Protein AF-A0A7Y2FR36-F1 (afdb_monomer_lite)

Secondary structure (DSSP, 8-state):
-HHHHHHHHHHHHHHHHHHHHH--HHHHHHHHTTS-HHHHHHHHHHHHHHHHHHHHHHHHHHHHHTT-HHHHIIIIIHHHHHHHHHHHHHHHTHHHHHHHHHHHHHHHSS-GGGGTTHHHHHHHHHHHHHHHHT--SHHHHHHHHTSHHHHHHHHHHHHHHHHTTTHHHHHHHHHHHTTS----HHHHHHHHHHHHHHHHHHHH-TT-S--GGGS-PPPP-HHHHHTTSTTT-HHHHT-----EEEEEEEEEEEE-TTSSEEEEEEPPEEEEEEEEEEEEEEEEEEE-TTS-EEEEEEEEEEEEEEEEE-PPPEEEETTT-TT--TT-EEEEEE-S-PPTTSPEEEEEEEEESSTT--SEEEETTB--

Structure (mmCIF, N/CA/C/O backbone):
data_AF-A0A7Y2FR36-F1
#
_entry.id   AF-A0A7Y2FR36-F1
#
loop_
_atom_site.group_PDB
_atom_site.id
_atom_site.type_symbol
_atom_site.label_atom_id
_atom_site.label_alt_id
_atom_site.label_comp_id
_atom_site.label_asym_id
_atom_site.label_entity_id
_atom_site.label_seq_id
_atom_site.pdbx_PDB_ins_code
_atom_site.Cartn_x
_atom_site.Cartn_y
_atom_site.Cartn_z
_atom_site.occupancy
_atom_site.B_iso_or_equiv
_atom_site.auth_seq_id
_atom_site.auth_comp_id
_atom_site.auth_asym_id
_atom_site.auth_atom_id
_atom_site.pdbx_PDB_model_num
ATOM 1 N N . PRO A 1 1 ? -5.690 24.709 29.610 1.00 52.50 1 PRO A N 1
ATOM 2 C CA . PRO A 1 1 ? -5.008 23.409 29.832 1.00 52.50 1 PRO A CA 1
ATOM 3 C C . PRO A 1 1 ? -5.973 22.237 30.066 1.00 52.50 1 PRO A C 1
ATOM 5 O O . PRO A 1 1 ? -5.944 21.318 29.265 1.00 52.50 1 PRO A O 1
ATOM 8 N N . LYS A 1 2 ? -6.851 22.261 31.090 1.00 57.44 2 LYS A N 1
ATOM 9 C CA . LYS A 1 2 ? -7.788 21.144 31.367 1.00 57.44 2 LYS A CA 1
ATOM 10 C C . LYS A 1 2 ? -8.705 20.811 30.177 1.00 57.44 2 LYS A C 1
ATOM 12 O O . LYS A 1 2 ? -8.753 19.658 29.774 1.00 57.44 2 LYS A O 1
ATOM 17 N N . ASP A 1 3 ? -9.290 21.824 29.537 1.00 62.84 3 ASP A N 1
ATOM 18 C CA . ASP A 1 3 ? -10.167 21.640 28.366 1.00 62.84 3 ASP A CA 1
ATOM 19 C C . ASP A 1 3 ? -9.468 21.032 27.140 1.00 62.84 3 ASP A C 1
ATOM 21 O O . ASP A 1 3 ? -10.112 20.427 26.287 1.00 62.84 3 ASP A O 1
ATOM 25 N N . GLU A 1 4 ? -8.152 21.208 27.020 1.00 61.22 4 GLU A N 1
ATOM 26 C CA . GLU A 1 4 ? -7.371 20.691 25.893 1.00 61.22 4 GLU A CA 1
ATOM 27 C C . GLU A 1 4 ? -7.083 19.192 26.057 1.00 61.22 4 GLU A C 1
ATOM 29 O O . GLU A 1 4 ? -7.202 18.429 25.099 1.00 61.22 4 GLU A O 1
ATOM 34 N N . TYR A 1 5 ? -6.814 18.750 27.292 1.00 63.53 5 TYR A N 1
ATOM 35 C CA . TYR A 1 5 ? -6.687 17.328 27.622 1.00 63.53 5 TYR A CA 1
ATOM 36 C C . TYR A 1 5 ? -8.002 16.581 27.382 1.00 63.53 5 TYR A C 1
ATOM 38 O O . TYR A 1 5 ? -7.997 15.553 26.709 1.00 63.53 5 TYR A O 1
ATOM 46 N N . THR A 1 6 ? -9.132 17.150 27.812 1.00 78.88 6 THR A N 1
ATOM 47 C CA . THR A 1 6 ? -10.459 16.549 27.609 1.00 78.88 6 THR A CA 1
ATOM 48 C C . THR A 1 6 ? -10.806 16.390 26.121 1.00 78.88 6 THR A C 1
ATOM 50 O O . THR A 1 6 ? -11.341 15.364 25.710 1.00 78.88 6 THR A O 1
ATOM 53 N N . LYS A 1 7 ? -10.444 17.358 25.266 1.00 79.00 7 LYS A N 1
ATOM 54 C CA . LYS A 1 7 ? -10.703 17.266 23.815 1.00 79.00 7 LYS A CA 1
ATOM 55 C C . LYS A 1 7 ? -9.801 16.262 23.098 1.00 79.00 7 LYS A C 1
ATOM 57 O O . LYS A 1 7 ? -10.257 15.600 22.166 1.00 79.00 7 LYS A O 1
ATOM 62 N N . ASN A 1 8 ? -8.548 16.108 23.528 1.00 86.50 8 ASN A N 1
ATOM 63 C CA . ASN A 1 8 ? -7.697 15.026 23.033 1.00 86.50 8 ASN A CA 1
ATOM 64 C C . ASN A 1 8 ? -8.322 13.658 23.360 1.00 86.50 8 ASN A C 1
ATOM 66 O O . ASN A 1 8 ? -8.420 12.796 22.486 1.00 86.50 8 ASN A O 1
ATOM 70 N N . GLU A 1 9 ? -8.832 13.484 24.581 1.00 89.25 9 GLU A N 1
ATOM 71 C CA . GLU A 1 9 ? -9.511 12.254 25.001 1.00 89.25 9 GLU A CA 1
ATOM 72 C C . GLU A 1 9 ? -10.786 11.979 24.192 1.00 89.25 9 GLU A C 1
ATOM 74 O O . GLU A 1 9 ? -11.050 10.828 23.849 1.00 89.25 9 GLU A O 1
ATOM 79 N N . TRP A 1 10 ? -11.530 13.008 23.768 1.00 93.56 10 TRP A N 1
ATOM 80 C CA . TRP A 1 10 ? -12.704 12.819 22.906 1.00 93.56 10 TRP A CA 1
ATOM 81 C C . TRP A 1 10 ? -12.380 12.146 21.575 1.00 93.56 10 TRP A C 1
ATOM 83 O O . TRP A 1 10 ? -13.185 11.363 21.080 1.00 93.56 10 TRP A O 1
ATOM 93 N N . THR A 1 11 ? -11.190 12.356 21.006 1.00 92.94 11 THR A N 1
ATOM 94 C CA . THR A 1 11 ? -10.795 11.638 19.781 1.00 92.94 11 THR A CA 1
ATOM 95 C C . THR A 1 11 ? -10.699 10.123 19.989 1.00 92.94 11 THR A C 1
ATOM 97 O O . THR A 1 11 ? -10.790 9.363 19.024 1.00 92.94 11 THR A O 1
ATOM 100 N N . ALA A 1 12 ? -10.548 9.645 21.232 1.00 92.69 12 ALA A N 1
ATOM 101 C CA . ALA A 1 12 ? -10.622 8.221 21.541 1.00 92.69 12 ALA A CA 1
ATOM 102 C C . ALA A 1 12 ? -12.020 7.651 21.252 1.00 92.69 12 ALA A C 1
ATOM 104 O O . ALA A 1 12 ? -12.102 6.523 20.768 1.00 92.69 12 ALA A O 1
ATOM 105 N N . ILE A 1 13 ? -13.094 8.436 21.435 1.00 94.31 13 ILE A N 1
ATOM 106 C CA . ILE A 1 13 ? -14.479 8.038 21.115 1.00 94.31 13 ILE A CA 1
ATOM 107 C C . ILE A 1 13 ? -14.579 7.576 19.659 1.00 94.31 13 ILE A C 1
ATOM 109 O O . ILE A 1 13 ? -15.114 6.502 19.391 1.00 94.31 13 ILE A O 1
ATOM 113 N N . GLY A 1 14 ? -14.005 8.342 18.727 1.00 92.75 14 GLY A N 1
ATOM 114 C CA . GLY A 1 14 ? -13.966 7.954 17.320 1.00 92.75 14 GLY A CA 1
ATOM 115 C C . GLY A 1 14 ? -13.086 6.729 17.089 1.00 92.75 14 GLY A C 1
ATOM 116 O O . GLY A 1 14 ? -13.553 5.719 16.572 1.00 92.75 14 GLY A O 1
ATOM 117 N N . ARG A 1 15 ? -11.822 6.787 17.522 1.00 90.88 15 ARG A N 1
ATOM 118 C CA . ARG A 1 15 ? -10.796 5.777 17.188 1.00 90.88 15 ARG A CA 1
ATOM 119 C C . ARG A 1 15 ? -11.058 4.391 17.752 1.00 90.88 15 ARG A C 1
ATOM 121 O O . ARG A 1 15 ? -10.750 3.402 17.096 1.00 90.88 15 ARG A O 1
ATOM 128 N N . CYS A 1 16 ? -11.570 4.349 18.973 1.00 91.38 16 CYS A N 1
ATOM 129 C CA . CYS A 1 16 ? -11.627 3.154 19.801 1.00 91.38 16 CYS A CA 1
ATOM 130 C C . CYS A 1 16 ? -13.028 2.921 20.390 1.00 91.38 16 CYS A C 1
ATOM 132 O O . CYS A 1 16 ? -13.308 1.836 20.892 1.00 91.38 16 CYS A O 1
ATOM 134 N N . GLY A 1 17 ? -13.935 3.905 20.334 1.00 90.81 17 GLY A N 1
ATOM 135 C CA . GLY A 1 17 ? -15.296 3.729 20.851 1.00 90.81 17 GLY A CA 1
ATOM 136 C C . GLY A 1 17 ? -16.070 2.658 20.087 1.00 90.81 17 GLY A C 1
ATOM 137 O O . GLY A 1 17 ? -16.859 1.934 20.687 1.00 90.81 17 GLY A O 1
ATOM 138 N N . ASN A 1 18 ? -15.791 2.474 18.792 1.00 88.94 18 ASN A N 1
ATOM 139 C CA . ASN A 1 18 ? -16.353 1.356 18.030 1.00 88.94 18 ASN A CA 1
ATOM 140 C C . ASN A 1 18 ? -15.911 -0.008 18.577 1.00 88.94 18 ASN A C 1
ATOM 142 O O . ASN A 1 18 ? -16.759 -0.884 18.702 1.00 88.94 18 ASN A O 1
ATOM 146 N N . ASP A 1 19 ? -14.644 -0.177 18.976 1.00 89.00 19 ASP A N 1
ATOM 147 C CA . ASP A 1 19 ? -14.196 -1.414 19.626 1.00 89.00 19 ASP A CA 1
ATOM 148 C C . ASP A 1 19 ? -14.992 -1.687 20.899 1.00 89.00 19 ASP A C 1
ATOM 150 O O . ASP A 1 19 ? -15.515 -2.781 21.083 1.00 89.00 19 ASP A O 1
ATOM 154 N N . VAL A 1 20 ? -15.113 -0.678 21.766 1.00 91.56 20 VAL A N 1
ATOM 155 C CA . VAL A 1 20 ? -15.756 -0.831 23.078 1.00 91.56 20 VAL A CA 1
ATOM 156 C C . VAL A 1 20 ? -17.241 -1.152 22.950 1.00 91.56 20 VAL A C 1
ATOM 158 O O . VAL A 1 20 ? -17.746 -1.997 23.691 1.00 91.56 20 VAL A O 1
ATOM 161 N N . ARG A 1 21 ? -17.931 -0.549 21.975 1.00 88.81 21 ARG A N 1
ATOM 162 C CA . ARG A 1 21 ? -19.337 -0.855 21.663 1.00 88.81 21 ARG A CA 1
ATOM 163 C C . ARG A 1 21 ? -19.530 -2.276 21.124 1.00 88.81 21 ARG A C 1
ATOM 165 O O . ARG A 1 21 ? -20.622 -2.818 21.260 1.00 88.81 21 ARG A O 1
ATOM 172 N N . LEU A 1 22 ? -18.495 -2.867 20.526 1.00 88.12 22 LEU A N 1
ATOM 173 C CA . LEU A 1 22 ? -18.509 -4.229 19.983 1.00 88.12 22 LEU A CA 1
ATOM 174 C C . LEU A 1 22 ? -17.975 -5.287 20.964 1.00 88.12 22 LEU A C 1
ATOM 176 O O . LEU A 1 22 ? -18.045 -6.475 20.652 1.00 88.12 22 LEU A O 1
ATOM 180 N N . LEU A 1 23 ? -17.453 -4.897 22.136 1.00 90.81 23 LEU A N 1
ATOM 181 C CA . LEU A 1 23 ? -17.005 -5.854 23.151 1.00 90.81 23 LEU A CA 1
ATOM 182 C C . LEU A 1 23 ? -18.188 -6.693 23.644 1.00 90.81 23 LEU A C 1
ATOM 184 O O . LEU A 1 23 ? -19.117 -6.167 24.261 1.00 90.81 23 LEU A O 1
ATOM 188 N N . ASP A 1 24 ? -18.110 -8.002 23.426 1.00 92.50 24 ASP A N 1
ATOM 189 C CA . ASP A 1 24 ? -19.091 -8.989 23.866 1.00 92.50 24 ASP A CA 1
ATOM 190 C C . ASP A 1 24 ? -18.535 -9.777 25.061 1.00 92.50 24 ASP A C 1
ATOM 192 O O . ASP A 1 24 ? -17.595 -10.560 24.929 1.00 92.50 24 ASP A O 1
ATOM 196 N N . VAL A 1 25 ? -19.124 -9.557 26.241 1.00 92.56 25 VAL A N 1
ATOM 197 C CA . VAL A 1 25 ? -18.709 -10.222 27.487 1.00 92.56 25 VAL A CA 1
ATOM 198 C C . VAL A 1 25 ? -18.893 -11.734 27.391 1.00 92.56 25 VAL A C 1
ATOM 200 O O . VAL A 1 25 ? -18.033 -12.467 27.864 1.00 92.56 25 VAL A O 1
ATOM 203 N N . ALA A 1 26 ? -19.958 -12.213 26.741 1.00 94.56 26 ALA A N 1
ATOM 204 C CA . ALA A 1 26 ? -20.199 -13.646 26.605 1.00 94.56 26 ALA A CA 1
ATOM 205 C C . ALA A 1 26 ? -19.128 -14.302 25.725 1.00 94.56 26 ALA A C 1
ATOM 207 O O . ALA A 1 26 ? -18.638 -15.386 26.038 1.00 94.56 26 ALA A O 1
ATOM 208 N N . LYS A 1 27 ? -18.708 -13.618 24.656 1.00 94.62 27 LYS A N 1
ATOM 209 C CA . LYS A 1 27 ? -17.608 -14.092 23.812 1.00 94.62 27 LYS A CA 1
ATOM 210 C C . LYS A 1 27 ? -16.276 -14.112 24.565 1.00 94.62 27 LYS A C 1
ATOM 212 O O . LYS A 1 27 ? -15.523 -15.069 24.434 1.00 94.62 27 LYS A O 1
ATOM 217 N N . ILE A 1 28 ? -16.006 -13.094 25.379 1.00 93.94 28 ILE A N 1
ATOM 218 C CA . ILE A 1 28 ? -14.796 -13.035 26.213 1.00 93.94 28 ILE A CA 1
ATOM 219 C C . ILE A 1 28 ? -14.801 -14.153 27.257 1.00 93.94 28 ILE A C 1
ATOM 221 O O . ILE A 1 28 ? -13.775 -14.790 27.484 1.00 93.94 28 ILE A O 1
ATOM 225 N N . ASP A 1 29 ? -15.951 -14.446 27.855 1.00 94.62 29 ASP A N 1
ATOM 226 C CA . ASP A 1 29 ? -16.096 -15.560 28.789 1.00 94.62 29 ASP A CA 1
ATOM 227 C C . ASP A 1 29 ? -15.809 -16.907 28.125 1.00 94.62 29 ASP A C 1
ATOM 229 O O . ASP A 1 29 ? -15.125 -17.747 28.707 1.00 94.62 29 ASP A O 1
ATOM 233 N N . GLU A 1 30 ? -16.287 -17.093 26.895 1.00 97.06 30 GLU A N 1
ATOM 234 C CA . GLU A 1 30 ? -16.032 -18.292 26.101 1.00 97.06 30 GLU A CA 1
ATOM 235 C C . GLU A 1 30 ? -14.550 -18.418 25.704 1.00 97.06 30 GLU A C 1
ATOM 237 O O . GLU A 1 30 ? -13.964 -19.490 25.866 1.00 97.06 30 GLU A O 1
ATOM 242 N N . GLU A 1 31 ? -13.910 -17.331 25.253 1.00 94.69 31 GLU A N 1
ATOM 243 C CA . GLU A 1 31 ? -12.479 -17.301 24.898 1.00 94.69 31 GLU A CA 1
ATOM 244 C C . GLU A 1 31 ? -11.569 -17.533 26.116 1.00 94.69 31 GLU A C 1
ATOM 246 O O . GLU A 1 31 ? -10.497 -18.129 25.995 1.00 94.69 31 GLU A O 1
ATOM 251 N N . THR A 1 32 ? -11.999 -17.102 27.304 1.00 96.06 32 THR A N 1
ATOM 252 C CA . THR A 1 32 ? -11.204 -17.189 28.537 1.00 96.06 32 THR A CA 1
ATOM 253 C C . THR A 1 32 ? -11.547 -18.395 29.410 1.00 96.06 32 THR A C 1
ATOM 255 O O . THR A 1 32 ? -10.882 -18.608 30.421 1.00 96.06 32 THR A O 1
ATOM 258 N N . LYS A 1 33 ? -12.524 -19.236 29.041 1.00 96.81 33 LYS A N 1
ATOM 259 C CA . LYS A 1 33 ? -13.022 -20.330 29.901 1.00 96.81 33 LYS A CA 1
ATOM 260 C C . LYS A 1 33 ? -11.971 -21.357 30.331 1.00 96.81 33 LYS A C 1
ATOM 262 O O . LYS A 1 33 ? -12.159 -22.019 31.343 1.00 96.81 33 LYS A O 1
ATOM 267 N N . GLN A 1 34 ? -10.896 -21.503 29.554 1.00 97.19 34 GLN A N 1
ATOM 268 C CA . GLN A 1 34 ? -9.787 -22.424 29.839 1.00 97.19 34 GLN A CA 1
ATOM 269 C C . GLN A 1 34 ? -8.687 -21.793 30.707 1.00 97.19 34 GLN A C 1
ATOM 271 O O . GLN A 1 34 ? -7.741 -22.474 31.097 1.00 97.19 34 GLN A O 1
ATOM 276 N N . LEU A 1 35 ? -8.766 -20.488 30.976 1.00 96.88 35 LEU A N 1
ATOM 277 C CA . LEU A 1 35 ? -7.796 -19.777 31.801 1.00 96.88 35 LEU A CA 1
ATOM 278 C C . LEU A 1 35 ? -8.139 -19.923 33.293 1.00 96.88 35 LEU A C 1
ATOM 280 O O . LEU A 1 35 ? -9.311 -20.078 33.639 1.00 96.88 35 LEU A O 1
ATOM 284 N N . PRO A 1 36 ? -7.146 -19.799 34.194 1.00 98.19 36 PRO A N 1
ATOM 285 C CA . PRO A 1 36 ? -7.392 -19.673 35.628 1.00 98.19 36 PRO A CA 1
ATOM 286 C C . PRO A 1 36 ? -8.389 -18.553 35.952 1.00 98.19 36 PRO A C 1
ATOM 288 O O . PRO A 1 36 ? -8.381 -17.502 35.306 1.00 98.19 36 PRO A O 1
ATOM 291 N N . ASP A 1 37 ? -9.191 -18.737 37.003 1.00 97.44 37 ASP A N 1
ATOM 292 C CA . ASP A 1 37 ? -10.267 -17.804 37.367 1.00 97.44 37 ASP A CA 1
ATOM 293 C C . ASP A 1 37 ? -9.790 -16.359 37.550 1.00 97.44 37 ASP A C 1
ATOM 295 O O . ASP A 1 37 ? -10.462 -15.432 37.103 1.00 97.44 37 ASP A O 1
ATOM 299 N N . ALA A 1 38 ? -8.594 -16.151 38.109 1.00 96.88 38 ALA A N 1
ATOM 300 C CA . ALA A 1 38 ? -8.011 -14.817 38.248 1.00 96.88 38 ALA A CA 1
ATOM 301 C C . ALA A 1 38 ? -7.837 -14.096 36.894 1.00 96.88 38 ALA A C 1
ATOM 303 O O . ALA A 1 38 ? -8.109 -12.902 36.795 1.00 96.88 38 ALA A O 1
ATOM 304 N N . LEU A 1 39 ? -7.438 -14.810 35.832 1.00 96.81 39 LEU A N 1
ATOM 305 C CA . LEU A 1 39 ? -7.285 -14.224 34.494 1.00 96.81 39 LEU A CA 1
ATOM 306 C C . LEU A 1 39 ? -8.638 -13.963 33.823 1.00 96.81 39 LEU A C 1
ATOM 308 O O . LEU A 1 39 ? -8.790 -12.970 33.114 1.00 96.81 39 LEU A O 1
ATOM 312 N N . ARG A 1 40 ? -9.634 -14.817 34.079 1.00 96.31 40 ARG A N 1
ATOM 313 C CA . ARG A 1 40 ? -11.016 -14.613 33.616 1.00 96.31 40 ARG A CA 1
ATOM 314 C C . ARG A 1 40 ? -11.639 -13.370 34.253 1.00 96.31 40 ARG A C 1
ATOM 316 O O . ARG A 1 40 ? -12.231 -12.549 33.555 1.00 96.31 40 ARG A O 1
ATOM 323 N N . ILE A 1 41 ? -11.467 -13.209 35.568 1.00 96.00 41 ILE A N 1
ATOM 324 C CA . ILE A 1 41 ? -11.910 -12.023 36.317 1.00 96.00 41 ILE A CA 1
ATOM 325 C C . ILE A 1 41 ? -11.214 -10.775 35.775 1.00 96.00 41 ILE A C 1
ATOM 327 O O . ILE A 1 41 ? -11.899 -9.822 35.409 1.00 96.00 41 ILE A O 1
ATOM 331 N N . ALA A 1 42 ? -9.887 -10.809 35.621 1.00 96.25 42 ALA A N 1
ATOM 332 C CA . ALA A 1 42 ? -9.133 -9.686 35.073 1.00 96.25 42 ALA A CA 1
ATOM 333 C C . ALA A 1 42 ? -9.633 -9.279 33.674 1.00 96.25 42 ALA A C 1
ATOM 335 O O . ALA A 1 42 ? -9.814 -8.093 33.409 1.00 96.25 42 ALA A O 1
ATOM 336 N N . ALA A 1 43 ? -9.924 -10.236 32.783 1.00 94.25 43 ALA A N 1
ATOM 337 C CA . ALA A 1 43 ? -10.476 -9.938 31.460 1.00 94.25 43 ALA A CA 1
ATOM 338 C C . ALA A 1 43 ? -11.835 -9.216 31.543 1.00 94.25 43 ALA A C 1
ATOM 340 O O . ALA A 1 43 ? -12.043 -8.207 30.866 1.00 94.25 43 ALA A O 1
ATOM 341 N N . ARG A 1 44 ? -12.744 -9.679 32.413 1.00 94.50 44 ARG A N 1
ATOM 342 C CA . ARG A 1 44 ? -14.045 -9.027 32.648 1.00 94.50 44 ARG A CA 1
ATOM 343 C C . ARG A 1 44 ? -13.896 -7.622 33.231 1.00 94.50 44 ARG A C 1
ATOM 345 O O . ARG A 1 44 ? -14.578 -6.705 32.773 1.00 94.50 44 ARG A O 1
ATOM 352 N N . GLU A 1 45 ? -13.004 -7.439 34.202 1.00 95.69 45 GLU A N 1
ATOM 353 C CA . GLU A 1 45 ? -12.715 -6.131 34.800 1.00 95.69 45 GLU A CA 1
ATOM 354 C C . GLU A 1 45 ? -12.205 -5.137 33.754 1.00 95.69 45 GLU A C 1
ATOM 356 O O . GLU A 1 45 ? -12.676 -4.002 33.716 1.00 95.69 45 GLU A O 1
ATOM 361 N N . GLN A 1 46 ? -11.320 -5.564 32.847 1.00 94.94 46 GLN A N 1
ATOM 362 C CA . GLN A 1 46 ? -10.836 -4.709 31.758 1.00 94.94 46 GLN A CA 1
ATOM 363 C C . GLN A 1 46 ? -11.957 -4.297 30.795 1.00 94.94 46 GLN A C 1
ATOM 365 O O . GLN A 1 46 ? -12.006 -3.145 30.361 1.00 94.94 46 GLN A O 1
ATOM 370 N N . VAL A 1 47 ? -12.899 -5.194 30.490 1.00 93.81 47 VAL A N 1
ATOM 371 C CA . VAL A 1 47 ? -14.073 -4.866 29.659 1.00 93.81 47 VAL A CA 1
ATOM 372 C C . VAL A 1 47 ? -14.988 -3.873 30.367 1.00 93.81 47 VAL A C 1
ATOM 374 O O . VAL A 1 47 ? -15.442 -2.908 29.750 1.00 93.81 47 VAL A O 1
ATOM 377 N N . ALA A 1 48 ? -15.256 -4.089 31.656 1.00 94.56 48 ALA A N 1
ATOM 378 C CA . ALA A 1 48 ? -16.066 -3.184 32.461 1.00 94.56 48 ALA A CA 1
ATOM 379 C C . ALA A 1 48 ? -15.415 -1.797 32.554 1.00 94.56 48 ALA A C 1
ATOM 381 O O . ALA A 1 48 ? -16.080 -0.791 32.306 1.00 94.56 48 ALA A O 1
ATOM 382 N N . TYR A 1 49 ? -14.107 -1.748 32.819 1.00 95.31 49 TYR A N 1
ATOM 383 C CA . TYR A 1 49 ? -13.327 -0.516 32.840 1.00 95.31 49 TYR A CA 1
ATOM 384 C C . TYR A 1 49 ? -13.392 0.215 31.497 1.00 95.31 49 TYR A C 1
ATOM 386 O O . TYR A 1 49 ? -13.719 1.400 31.466 1.00 95.31 49 TYR A O 1
ATOM 394 N N . ALA A 1 50 ? -13.166 -0.487 30.381 1.00 94.12 50 ALA A N 1
ATOM 395 C CA . ALA A 1 50 ? -13.269 0.101 29.050 1.00 94.12 50 ALA A CA 1
ATOM 396 C C . ALA A 1 50 ? -14.669 0.684 28.804 1.00 94.12 50 ALA A C 1
ATOM 398 O O . ALA A 1 50 ? -14.794 1.834 28.393 1.00 94.12 50 ALA A O 1
ATOM 399 N N . ARG A 1 51 ? -15.740 -0.052 29.117 1.00 94.19 51 ARG A N 1
ATOM 400 C CA . ARG A 1 51 ? -17.116 0.446 28.951 1.00 94.19 51 ARG A CA 1
ATOM 401 C C . ARG A 1 51 ? -17.396 1.690 29.795 1.00 94.19 51 ARG A C 1
ATOM 403 O O . ARG A 1 51 ? -17.939 2.656 29.267 1.00 94.19 51 ARG A O 1
ATOM 410 N N . LEU A 1 52 ? -17.003 1.691 31.069 1.00 94.62 52 LEU A N 1
ATOM 411 C CA . LEU A 1 52 ? -17.198 2.832 31.970 1.00 94.62 52 LEU A CA 1
ATOM 412 C C . LEU A 1 52 ? -16.406 4.061 31.516 1.00 94.62 52 LEU A C 1
ATOM 414 O O . LEU A 1 52 ? -16.952 5.162 31.470 1.00 94.62 52 LEU A O 1
ATOM 418 N N . PHE A 1 53 ? -15.143 3.869 31.134 1.00 93.81 53 PHE A N 1
ATOM 419 C CA . PHE A 1 53 ? -14.292 4.940 30.629 1.00 93.81 53 PHE A CA 1
ATOM 420 C C . PHE A 1 53 ? -14.892 5.589 29.375 1.00 93.81 53 PHE A C 1
ATOM 422 O O . PHE A 1 53 ? -15.005 6.812 29.308 1.00 93.81 53 PHE A O 1
ATOM 429 N N . TYR A 1 54 ? -15.353 4.793 28.404 1.00 93.56 54 TYR A N 1
ATOM 430 C CA . TYR A 1 54 ? -15.959 5.342 27.187 1.00 93.56 54 TYR A CA 1
ATOM 431 C C . TYR A 1 54 ? -17.327 5.970 27.430 1.00 93.56 54 TYR A C 1
ATOM 433 O O . TYR A 1 54 ? -17.595 7.018 26.854 1.00 93.56 54 TYR A O 1
ATOM 441 N N . ALA A 1 55 ? -18.155 5.408 28.313 1.00 94.00 55 ALA A N 1
ATOM 442 C CA . ALA A 1 55 ? -19.415 6.038 28.703 1.00 94.00 55 ALA A CA 1
ATOM 443 C C . ALA A 1 55 ? -19.177 7.424 29.325 1.00 94.00 55 ALA A C 1
ATOM 445 O O . ALA A 1 55 ? -19.873 8.382 28.988 1.00 94.00 55 ALA A O 1
ATOM 446 N N . HIS A 1 56 ? -18.151 7.555 30.174 1.00 94.56 56 HIS A N 1
ATOM 447 C CA . HIS A 1 56 ? -17.750 8.843 30.732 1.00 94.56 56 HIS A CA 1
ATOM 448 C C . HIS A 1 56 ? -17.293 9.827 29.643 1.00 94.56 56 HIS A C 1
ATOM 450 O O . HIS A 1 56 ? -17.743 10.976 29.622 1.00 94.56 56 HIS A O 1
ATOM 456 N N . LEU A 1 57 ? -16.454 9.382 28.699 1.00 94.69 57 LEU A N 1
ATOM 457 C CA . LEU A 1 57 ? -16.018 10.219 27.578 1.00 94.69 57 LEU A CA 1
ATOM 458 C C . LEU A 1 57 ? -17.192 10.674 26.706 1.00 94.69 57 LEU A C 1
ATOM 460 O O . LEU A 1 57 ? -17.308 11.866 26.426 1.00 94.69 57 LEU A O 1
ATOM 464 N N . GLU A 1 58 ? -18.081 9.761 26.313 1.00 94.62 58 GLU A N 1
ATOM 465 C CA . GLU A 1 58 ? -19.272 10.070 25.516 1.00 94.62 58 GLU A CA 1
ATOM 466 C C . GLU A 1 58 ? -20.187 11.062 26.240 1.00 94.62 58 GLU A C 1
ATOM 468 O O . GLU A 1 58 ? -20.621 12.047 25.639 1.00 94.62 58 GLU A O 1
ATOM 473 N N . GLN A 1 59 ? -20.417 10.868 27.543 1.00 95.62 59 GLN A N 1
ATOM 474 C CA . GLN A 1 59 ? -21.190 11.798 28.365 1.00 95.62 59 GLN A CA 1
ATOM 475 C C . GLN A 1 59 ? -20.538 13.187 28.415 1.00 95.62 59 GLN A C 1
ATOM 477 O O . GLN A 1 59 ? -21.240 14.192 28.302 1.00 95.62 59 GLN A O 1
ATOM 482 N N . SER A 1 60 ? -19.209 13.256 28.541 1.00 95.19 60 SER A N 1
ATOM 483 C CA . SER A 1 60 ? -18.473 14.525 28.567 1.00 95.19 60 SER A CA 1
ATOM 484 C C . SER A 1 60 ? -18.500 15.260 27.218 1.00 95.19 60 SER A C 1
ATOM 486 O O . SER A 1 60 ? -18.587 16.486 27.189 1.00 95.19 60 SER A O 1
ATOM 488 N N . ALA A 1 61 ? -18.481 14.524 26.100 1.00 95.06 61 ALA A N 1
ATOM 489 C CA . ALA A 1 61 ? -18.511 15.080 24.747 1.00 95.06 61 ALA A CA 1
ATOM 490 C C . ALA A 1 61 ? -19.926 15.458 24.287 1.00 95.06 61 ALA A C 1
ATOM 492 O O . ALA A 1 61 ? -20.087 16.309 23.406 1.00 95.06 61 ALA A O 1
ATOM 493 N N . LYS A 1 62 ? -20.959 14.838 24.873 1.00 95.50 62 LYS A N 1
ATOM 494 C CA . LYS A 1 62 ? -22.359 14.969 24.453 1.00 95.50 62 LYS A CA 1
ATOM 495 C C . LYS A 1 62 ? -22.837 16.420 24.299 1.00 95.50 62 LYS A C 1
ATOM 497 O O . LYS A 1 62 ? -23.374 16.724 23.236 1.00 95.50 62 LYS A O 1
ATOM 502 N N . PRO A 1 63 ? -22.608 17.350 25.251 1.00 96.56 63 PRO A N 1
ATOM 503 C CA . PRO A 1 63 ? -23.071 18.730 25.100 1.00 96.56 63 PRO A CA 1
ATOM 504 C C . PRO A 1 63 ? -22.484 19.453 23.881 1.00 96.56 63 PRO A C 1
ATOM 506 O O . PRO A 1 63 ? -23.126 20.351 23.339 1.00 96.56 63 PRO A O 1
ATOM 509 N N . THR A 1 64 ? -21.268 19.091 23.462 1.00 95.56 64 THR A N 1
ATOM 510 C CA . THR A 1 64 ? -20.624 19.648 22.266 1.00 95.56 64 THR A CA 1
ATOM 511 C C . THR A 1 64 ? -21.117 18.953 21.005 1.00 95.56 64 THR A C 1
ATOM 513 O O . THR A 1 64 ? -21.487 19.628 20.052 1.00 95.56 64 THR A O 1
ATOM 516 N N . VAL A 1 65 ? -21.188 17.622 21.016 1.00 96.56 65 VAL A N 1
ATOM 517 C CA . VAL A 1 65 ? -21.670 16.805 19.889 1.00 96.56 65 VAL A CA 1
ATOM 518 C C . VAL A 1 65 ? -23.116 17.139 19.518 1.00 96.56 65 VAL A C 1
ATOM 520 O O . VAL A 1 65 ? -23.442 17.206 18.337 1.00 96.56 65 VAL A O 1
ATOM 523 N N . ASP A 1 66 ? -23.974 17.394 20.509 1.00 97.00 66 ASP A N 1
ATOM 524 C CA . ASP A 1 66 ? -25.379 17.754 20.285 1.00 97.00 66 ASP A CA 1
ATOM 525 C C . ASP A 1 66 ? -25.535 19.154 19.654 1.00 97.00 66 ASP A C 1
ATOM 527 O O . ASP A 1 66 ? -26.543 19.427 19.007 1.00 97.00 66 ASP A O 1
ATOM 531 N N . LYS A 1 67 ? -24.550 20.046 19.839 1.00 97.69 67 LYS A N 1
ATOM 532 C CA . LYS A 1 67 ? -24.578 21.435 19.343 1.00 97.69 67 LYS A CA 1
ATOM 533 C C . LYS A 1 67 ? -23.799 21.641 18.047 1.00 97.69 67 LYS A C 1
ATOM 535 O O . LYS A 1 67 ? -24.085 22.589 17.323 1.00 97.69 67 LYS A O 1
ATOM 540 N N . ASP A 1 68 ? -22.800 20.804 17.781 1.00 97.31 68 ASP A N 1
ATOM 541 C CA . ASP A 1 68 ? -21.863 20.972 16.675 1.00 97.31 68 ASP A CA 1
ATOM 542 C C . ASP A 1 68 ? -21.828 19.705 15.794 1.00 97.31 68 ASP A C 1
ATOM 544 O O . ASP A 1 68 ? -21.247 18.684 16.188 1.00 97.31 68 ASP A O 1
ATOM 548 N N . PRO A 1 69 ? -22.437 19.742 14.592 1.00 97.69 69 PRO A N 1
ATOM 549 C CA . PRO A 1 69 ? -22.516 18.577 13.717 1.00 97.69 69 PRO A CA 1
ATOM 550 C C . PRO A 1 69 ? -21.146 18.095 13.218 1.00 97.69 69 PRO A C 1
ATOM 552 O O . PRO A 1 69 ? -21.014 16.909 12.915 1.00 97.69 69 PRO A O 1
ATOM 555 N N . ASP A 1 70 ? -20.119 18.951 13.174 1.00 97.75 70 ASP A N 1
ATOM 556 C CA . ASP A 1 70 ? -18.768 18.526 12.788 1.00 97.75 70 ASP A CA 1
ATOM 557 C C . ASP A 1 70 ? -18.156 17.604 13.852 1.00 97.75 70 ASP A C 1
ATOM 559 O O . ASP A 1 70 ? -17.526 16.602 13.513 1.00 97.75 70 ASP A O 1
ATOM 563 N N . TYR A 1 71 ? -18.411 17.864 15.142 1.00 97.12 71 TYR A N 1
ATOM 564 C CA . TYR A 1 71 ? -18.013 16.944 16.213 1.00 97.12 71 TYR A CA 1
ATOM 565 C C . TYR A 1 71 ? -18.734 15.605 16.112 1.00 97.12 71 TYR A C 1
ATOM 567 O O . TYR A 1 71 ? -18.108 14.559 16.287 1.00 97.12 71 TYR A O 1
ATOM 575 N N . LYS A 1 72 ? -20.036 15.615 15.810 1.00 97.50 72 LYS A N 1
ATOM 576 C CA . LYS A 1 72 ? -20.794 14.375 15.608 1.00 97.50 72 LYS A CA 1
ATOM 577 C C . LYS A 1 72 ? -20.221 13.553 14.452 1.00 97.50 72 LYS A C 1
ATOM 579 O O . LYS A 1 72 ? -19.958 12.360 14.621 1.00 97.50 72 LYS A O 1
ATOM 584 N N . ARG A 1 73 ? -19.958 14.198 13.312 1.00 97.75 73 ARG A N 1
ATOM 585 C CA . ARG A 1 73 ? -19.377 13.540 12.136 1.00 97.75 73 ARG A CA 1
ATOM 586 C C . ARG A 1 73 ? -17.994 12.970 12.424 1.00 97.75 73 ARG A C 1
ATOM 588 O O . ARG A 1 73 ? -17.749 11.802 12.127 1.00 97.75 73 ARG A O 1
ATOM 595 N N . LEU A 1 74 ? -17.120 13.769 13.037 1.00 96.94 74 LEU A N 1
ATOM 596 C CA . LEU A 1 74 ? -15.741 13.394 13.340 1.00 96.94 74 LEU A CA 1
ATOM 597 C C . LEU A 1 74 ? -15.644 12.268 14.379 1.00 96.94 74 LEU A C 1
ATOM 599 O O . LEU A 1 74 ? -14.809 11.378 14.233 1.00 96.94 74 LEU A O 1
ATOM 603 N N . LEU A 1 75 ? -16.466 12.303 15.433 1.00 96.31 75 LEU A N 1
ATOM 604 C CA . LEU A 1 75 ? -16.355 11.373 16.564 1.00 96.31 75 LEU A CA 1
ATOM 605 C C . LEU A 1 75 ? -17.234 10.121 16.440 1.00 96.31 75 LEU A C 1
ATOM 607 O O . LEU A 1 75 ? -16.945 9.128 17.106 1.00 96.31 75 LEU A O 1
ATOM 611 N N . TYR A 1 76 ? -18.278 10.135 15.606 1.00 95.81 76 TYR A N 1
ATOM 612 C CA . TYR A 1 76 ? -19.226 9.019 15.497 1.00 95.81 76 TYR A CA 1
ATOM 613 C C . TYR A 1 76 ? -19.452 8.577 14.053 1.00 95.81 76 TYR A C 1
ATOM 615 O O . TYR A 1 76 ? -19.124 7.437 13.716 1.00 95.81 76 TYR A O 1
ATOM 623 N N . ASP A 1 77 ? -19.979 9.457 13.198 1.00 97.00 77 ASP A N 1
ATOM 624 C CA . ASP A 1 77 ? -20.523 9.034 11.901 1.00 97.00 77 ASP A CA 1
ATOM 625 C C . ASP A 1 77 ? -19.428 8.496 10.962 1.00 97.00 77 ASP A C 1
ATOM 627 O O . ASP A 1 77 ? -19.537 7.382 10.440 1.00 97.00 77 ASP A O 1
ATOM 631 N N . VAL A 1 78 ? -18.339 9.254 10.782 1.00 96.75 78 VAL A N 1
ATOM 632 C CA . VAL A 1 78 ? -17.211 8.865 9.921 1.00 96.75 78 VAL A CA 1
ATOM 633 C C . VAL A 1 78 ? -16.468 7.644 10.475 1.00 96.75 78 VAL A C 1
ATOM 635 O O . VAL A 1 78 ? -16.279 6.688 9.716 1.00 96.75 78 VAL A O 1
ATOM 638 N N . PRO A 1 79 ? -16.105 7.585 11.774 1.00 95.62 79 PRO A N 1
ATOM 639 C CA . PRO A 1 79 ? -15.562 6.372 12.377 1.00 95.62 79 PRO A CA 1
ATOM 640 C C . PRO A 1 79 ? -16.420 5.128 12.152 1.00 95.62 79 PRO A C 1
ATOM 642 O O . PRO A 1 79 ? -15.914 4.085 11.740 1.00 95.62 79 PRO A O 1
ATOM 645 N N . GLN A 1 80 ? -17.727 5.206 12.407 1.00 95.44 80 GLN A N 1
ATOM 646 C CA . GLN A 1 80 ? -18.615 4.056 12.256 1.00 95.44 80 GLN A CA 1
ATOM 647 C C . GLN A 1 80 ? -18.715 3.605 10.792 1.00 95.44 80 GLN A C 1
ATOM 649 O O . GLN A 1 80 ? -18.706 2.404 10.515 1.00 95.44 80 GLN A O 1
ATOM 654 N N . ALA A 1 81 ? -18.786 4.548 9.850 1.00 96.00 81 ALA A N 1
ATOM 655 C CA . ALA A 1 81 ? -18.801 4.241 8.424 1.00 96.00 81 ALA A CA 1
ATOM 656 C C . ALA A 1 81 ? -17.488 3.584 7.964 1.00 96.00 81 ALA A C 1
ATOM 658 O O . ALA A 1 81 ? -17.524 2.565 7.271 1.00 96.00 81 ALA A O 1
ATOM 659 N N . ALA A 1 82 ? -16.339 4.119 8.387 1.00 94.25 82 ALA A N 1
ATOM 660 C CA . ALA A 1 82 ? -15.022 3.578 8.058 1.00 94.25 82 ALA A CA 1
ATOM 661 C C . ALA A 1 82 ? -14.821 2.166 8.623 1.00 94.25 82 ALA A C 1
ATOM 663 O O . ALA A 1 82 ? -14.341 1.281 7.914 1.00 94.25 82 ALA A O 1
ATOM 664 N N . TRP A 1 83 ? -15.258 1.931 9.864 1.00 94.69 83 TRP A N 1
ATOM 665 C CA . TRP A 1 83 ? -15.234 0.610 10.489 1.00 94.69 83 TRP A CA 1
ATOM 666 C C . TRP A 1 83 ? -16.067 -0.404 9.699 1.00 94.69 83 TRP A C 1
ATOM 668 O O . TRP A 1 83 ? -15.551 -1.436 9.274 1.00 94.69 83 TRP A O 1
ATOM 678 N N . LYS A 1 84 ? -17.339 -0.083 9.425 1.00 94.94 84 LYS A N 1
ATOM 679 C CA . LYS A 1 84 ? -18.243 -0.956 8.655 1.00 94.94 84 LYS A CA 1
ATOM 680 C C . LYS A 1 84 ? -17.710 -1.244 7.255 1.00 94.94 84 LYS A C 1
ATOM 682 O O . LYS A 1 84 ? -17.815 -2.371 6.773 1.00 94.94 84 LYS A O 1
ATOM 687 N N . LYS A 1 85 ? -17.131 -0.237 6.593 1.00 94.75 85 LYS A N 1
ATOM 688 C CA . LYS A 1 85 ? -16.483 -0.416 5.291 1.00 94.75 85 LYS A CA 1
ATOM 689 C C . LYS A 1 85 ? -15.310 -1.390 5.395 1.00 94.75 85 LYS A C 1
ATOM 691 O O . LYS A 1 85 ? -15.221 -2.298 4.572 1.00 94.75 85 LYS A O 1
ATOM 696 N N . TRP A 1 86 ? -14.450 -1.228 6.401 1.00 94.25 86 TRP A N 1
ATOM 697 C CA . TRP A 1 86 ? -13.332 -2.139 6.622 1.00 94.25 86 TRP A CA 1
ATOM 698 C C . TRP A 1 86 ? -13.813 -3.572 6.860 1.00 94.25 86 TRP A C 1
ATOM 700 O O . TRP A 1 86 ? -13.305 -4.482 6.218 1.00 94.25 86 TRP A O 1
ATOM 710 N N . GLU A 1 87 ? -14.824 -3.784 7.706 1.00 94.69 87 GLU A N 1
ATOM 711 C CA . GLU A 1 87 ? -15.391 -5.118 7.957 1.00 94.69 87 GLU A CA 1
ATOM 712 C C . GLU A 1 87 ? -15.974 -5.749 6.690 1.00 94.69 87 GLU A C 1
ATOM 714 O O . GLU A 1 87 ? -15.760 -6.933 6.426 1.00 94.69 87 GLU A O 1
ATOM 719 N N . ALA A 1 88 ? -16.689 -4.964 5.881 1.00 96.12 88 ALA A N 1
ATOM 720 C CA . ALA A 1 88 ? -17.243 -5.435 4.619 1.00 96.12 88 ALA A CA 1
ATOM 721 C C . ALA A 1 88 ? -16.137 -5.852 3.637 1.00 96.12 88 ALA A C 1
ATOM 723 O O . ALA A 1 88 ? -16.222 -6.923 3.028 1.00 96.12 88 ALA A O 1
ATOM 724 N N . ASP A 1 89 ? -15.084 -5.042 3.511 1.00 94.56 89 ASP A N 1
ATOM 725 C CA . ASP A 1 89 ? -13.939 -5.340 2.654 1.00 94.56 89 ASP A CA 1
ATOM 726 C C . ASP A 1 89 ? -13.134 -6.540 3.189 1.00 94.56 89 ASP A C 1
ATOM 728 O O . ASP A 1 89 ? -12.780 -7.434 2.418 1.00 94.56 89 ASP A O 1
ATOM 732 N N . ALA A 1 90 ? -12.921 -6.625 4.504 1.00 95.56 90 ALA A N 1
ATOM 733 C CA . ALA A 1 90 ? -12.240 -7.740 5.156 1.00 95.56 90 ALA A CA 1
ATOM 734 C C . ALA A 1 90 ? -13.005 -9.053 4.969 1.00 95.56 90 ALA A C 1
ATOM 736 O O . ALA A 1 90 ? -12.414 -10.064 4.603 1.00 95.56 90 ALA A O 1
ATOM 737 N N . LYS A 1 91 ? -14.334 -9.034 5.114 1.00 96.94 91 LYS A N 1
ATOM 738 C CA . LYS A 1 91 ? -15.191 -10.193 4.832 1.00 96.94 91 LYS A CA 1
ATOM 739 C C . LYS A 1 91 ? -15.139 -10.590 3.356 1.00 96.94 91 LYS A C 1
ATOM 741 O O . LYS A 1 91 ? -15.061 -11.773 3.031 1.00 96.94 91 LYS A O 1
ATOM 746 N N . LYS A 1 92 ? -15.170 -9.614 2.445 1.00 97.19 92 LYS A N 1
ATOM 747 C CA . LYS A 1 92 ? -15.102 -9.851 0.994 1.00 97.19 92 LYS A CA 1
ATOM 748 C C . LYS A 1 92 ? -13.777 -10.495 0.569 1.00 97.19 92 LYS A C 1
ATOM 750 O O . LYS A 1 92 ? -13.782 -11.355 -0.316 1.00 97.19 92 LYS A O 1
ATOM 755 N N . TYR A 1 93 ? -12.673 -10.086 1.190 1.00 97.31 93 TYR A N 1
ATOM 756 C CA . TYR A 1 93 ? -11.313 -10.536 0.884 1.00 97.31 93 TYR A CA 1
ATOM 757 C C . TYR A 1 93 ? -10.698 -11.378 2.012 1.00 97.31 93 TYR A C 1
ATOM 759 O O . TYR A 1 93 ? -9.485 -11.363 2.213 1.00 97.31 93 TYR A O 1
ATOM 767 N N . GLN A 1 94 ? -11.529 -12.119 2.753 1.00 97.31 94 GLN A N 1
ATOM 768 C CA . GLN A 1 94 ? -11.099 -12.854 3.944 1.00 97.31 94 GLN A CA 1
ATOM 769 C C . GLN A 1 94 ? -9.956 -13.825 3.635 1.00 97.31 94 GLN A C 1
ATOM 771 O O . GLN A 1 94 ? -8.935 -13.808 4.304 1.00 97.31 94 GLN A O 1
ATOM 776 N N . LYS A 1 95 ? -10.073 -14.604 2.553 1.00 97.88 95 LYS A N 1
ATOM 777 C CA . LYS A 1 95 ? -9.037 -15.571 2.154 1.00 97.88 95 LYS A CA 1
ATOM 778 C C . LYS A 1 95 ? -7.705 -14.900 1.825 1.00 97.88 95 LYS A C 1
ATOM 780 O O . LYS A 1 95 ? -6.650 -15.471 2.071 1.00 97.88 95 LYS A O 1
ATOM 785 N N . GLU A 1 96 ? -7.752 -13.728 1.200 1.00 97.56 96 GLU A N 1
ATOM 786 C CA . GLU A 1 96 ? -6.570 -12.935 0.887 1.00 97.56 96 GLU A CA 1
ATOM 787 C C . GLU A 1 96 ? -5.912 -12.383 2.155 1.00 97.56 96 GLU A C 1
ATOM 789 O O . GLU A 1 96 ? -4.691 -12.473 2.286 1.00 97.56 96 GLU A O 1
ATOM 794 N N . LEU A 1 97 ? -6.710 -11.866 3.093 1.00 96.88 97 LEU A N 1
ATOM 795 C CA . LEU A 1 97 ? -6.218 -11.413 4.392 1.00 96.88 97 LEU A CA 1
ATOM 796 C C . LEU A 1 97 ? -5.622 -12.562 5.208 1.00 96.88 97 LEU A C 1
ATOM 798 O O . LEU A 1 97 ? -4.506 -12.423 5.693 1.00 96.88 97 LEU A O 1
ATOM 802 N N . ASP A 1 98 ? -6.305 -13.701 5.307 1.00 97.12 98 ASP A N 1
ATOM 803 C CA . ASP A 1 98 ? -5.828 -14.868 6.057 1.00 97.12 98 ASP A CA 1
ATOM 804 C C . ASP A 1 98 ? -4.474 -15.358 5.521 1.00 97.12 98 ASP A C 1
ATOM 806 O O . ASP A 1 98 ? -3.576 -15.697 6.290 1.00 97.12 98 ASP A O 1
ATOM 810 N N . ALA A 1 99 ? -4.287 -15.354 4.196 1.00 97.44 99 ALA A N 1
ATOM 811 C CA . ALA A 1 99 ? -3.015 -15.719 3.579 1.00 97.44 99 ALA A CA 1
ATOM 812 C C . ALA A 1 99 ? -1.895 -14.717 3.905 1.00 97.44 99 ALA A C 1
ATOM 814 O O . ALA A 1 99 ? -0.765 -15.124 4.177 1.00 97.44 99 ALA A O 1
ATOM 815 N N . ALA A 1 100 ? -2.205 -13.418 3.889 1.00 96.62 100 ALA A N 1
ATOM 816 C CA . ALA A 1 100 ? -1.263 -12.367 4.257 1.00 96.62 100 ALA A CA 1
ATOM 817 C C . ALA A 1 100 ? -0.868 -12.443 5.740 1.00 96.62 100 ALA A C 1
ATOM 819 O O . ALA A 1 100 ? 0.321 -12.443 6.047 1.00 96.62 100 ALA A O 1
ATOM 820 N N . LEU A 1 101 ? -1.844 -12.595 6.639 1.00 94.75 101 LEU A N 1
ATOM 821 C CA . LEU A 1 101 ? -1.622 -12.732 8.081 1.00 94.75 101 LEU A CA 1
ATOM 822 C C . LEU A 1 101 ? -0.831 -13.999 8.413 1.00 94.75 101 LEU A C 1
ATOM 824 O O . LEU A 1 101 ? 0.133 -13.935 9.166 1.00 94.75 101 LEU A O 1
ATOM 828 N N . LYS A 1 102 ? -1.142 -15.127 7.762 1.00 96.12 102 LYS A N 1
ATOM 829 C CA . LYS A 1 102 ? -0.353 -16.357 7.903 1.00 96.12 102 LYS A CA 1
ATOM 830 C C . LYS A 1 102 ? 1.112 -16.148 7.517 1.00 96.12 102 LYS A C 1
ATOM 832 O O . LYS A 1 102 ? 1.997 -16.658 8.200 1.00 96.12 102 LYS A O 1
ATOM 837 N N . PHE A 1 103 ? 1.381 -15.426 6.427 1.00 95.62 103 PHE A N 1
ATOM 838 C CA . PHE A 1 103 ? 2.756 -15.086 6.060 1.00 95.62 103 PHE A CA 1
ATOM 839 C C . PHE A 1 103 ? 3.417 -14.206 7.123 1.00 95.62 103 PHE A C 1
ATOM 841 O O . PHE A 1 103 ? 4.574 -14.438 7.449 1.00 95.62 103 PHE A O 1
ATOM 848 N N . GLU A 1 104 ? 2.711 -13.216 7.668 1.00 93.69 104 GLU A N 1
ATOM 849 C CA . GLU A 1 104 ? 3.258 -12.356 8.720 1.00 93.69 104 GLU A CA 1
ATOM 850 C C . GLU A 1 104 ? 3.620 -13.145 9.979 1.00 93.69 104 GLU A C 1
ATOM 852 O O . GLU A 1 104 ? 4.735 -12.996 10.478 1.00 93.69 104 GLU A O 1
ATOM 857 N N . ASP A 1 105 ? 2.750 -14.046 10.432 1.00 94.06 105 ASP A N 1
ATOM 858 C CA . ASP A 1 105 ? 3.031 -14.927 11.570 1.00 94.06 105 ASP A CA 1
ATOM 859 C C . ASP A 1 105 ? 4.285 -15.779 11.319 1.00 94.06 105 ASP A C 1
ATOM 861 O O . ASP A 1 105 ? 5.153 -15.914 12.183 1.00 94.06 105 ASP A O 1
ATOM 865 N N . GLN A 1 106 ? 4.431 -16.314 10.102 1.00 94.25 106 GLN A N 1
ATOM 866 C CA . GLN A 1 106 ? 5.623 -17.061 9.691 1.00 94.25 106 GLN A CA 1
ATOM 867 C C . GLN A 1 106 ? 6.872 -16.172 9.610 1.00 94.25 106 GLN A C 1
ATOM 869 O O . GLN A 1 106 ? 7.958 -16.608 9.986 1.00 94.25 106 GLN A O 1
ATOM 874 N N . PHE A 1 107 ? 6.729 -14.938 9.126 1.00 91.06 107 PHE A N 1
ATOM 875 C CA . PHE A 1 107 ? 7.809 -13.969 8.953 1.00 91.06 107 PHE A CA 1
ATOM 876 C C . PHE A 1 107 ? 8.371 -13.482 10.291 1.00 91.06 107 PHE A C 1
ATOM 878 O O . PHE A 1 107 ? 9.589 -13.360 10.450 1.00 91.06 107 PHE A O 1
ATOM 885 N N . PHE A 1 108 ? 7.497 -13.209 11.260 1.00 89.44 108 PHE A N 1
ATOM 886 C CA . PHE A 1 108 ? 7.890 -12.790 12.606 1.00 89.44 108 PHE A CA 1
ATOM 887 C C . PHE A 1 108 ? 8.234 -13.965 13.526 1.00 89.44 108 PHE A C 1
ATOM 889 O O . PHE A 1 108 ? 8.885 -13.754 14.551 1.00 89.44 108 PHE A O 1
ATOM 896 N N . GLY A 1 109 ? 7.870 -15.188 13.137 1.00 88.81 109 GLY A N 1
ATOM 897 C CA . GLY A 1 109 ? 8.258 -16.416 13.814 1.00 88.81 109 GLY A CA 1
ATOM 898 C C . GLY A 1 109 ? 9.774 -16.680 13.828 1.00 88.81 109 GLY A C 1
ATOM 899 O O . GLY A 1 109 ? 10.568 -15.975 13.199 1.00 88.81 109 GLY A O 1
ATOM 900 N N . PRO A 1 110 ? 10.212 -17.728 14.546 1.00 86.56 110 PRO A N 1
ATOM 901 C CA . PRO A 1 110 ? 11.631 -17.986 14.795 1.00 86.56 110 PRO A CA 1
ATOM 902 C C . PRO A 1 110 ? 12.394 -18.583 13.599 1.00 86.56 110 PRO A C 1
ATOM 904 O O . PRO A 1 110 ? 13.619 -18.664 13.644 1.00 86.56 110 PRO A O 1
ATOM 907 N N . SER A 1 111 ? 11.708 -19.045 12.547 1.00 87.88 111 SER A N 1
ATOM 908 C CA . SER A 1 111 ? 12.315 -19.821 11.458 1.00 87.88 111 SER A CA 1
ATOM 909 C C . SER A 1 111 ? 12.145 -19.146 10.106 1.00 87.88 111 SER A C 1
ATOM 911 O O . SER A 1 111 ? 11.029 -18.964 9.627 1.00 87.88 111 SER A O 1
ATOM 913 N N . THR A 1 112 ? 13.259 -18.885 9.423 1.00 85.69 112 THR A N 1
ATOM 914 C CA . THR A 1 112 ? 13.247 -18.367 8.047 1.00 85.69 112 THR A CA 1
ATOM 915 C C . THR A 1 112 ? 12.710 -19.374 7.029 1.00 85.69 112 THR A C 1
ATOM 917 O O . THR A 1 112 ? 12.210 -18.989 5.977 1.00 85.69 112 THR A O 1
ATOM 920 N N . LYS A 1 113 ? 12.745 -20.670 7.362 1.00 88.94 113 LYS A N 1
ATOM 921 C CA . LYS A 1 113 ? 12.157 -21.729 6.533 1.00 88.94 113 LYS A CA 1
ATOM 922 C C . LYS A 1 113 ? 10.630 -21.675 6.519 1.00 88.94 113 LYS A C 1
ATOM 924 O O . LYS A 1 113 ? 10.008 -22.181 5.593 1.00 88.94 113 LYS A O 1
ATOM 929 N N . ALA A 1 114 ? 10.012 -21.068 7.539 1.00 90.06 114 ALA A N 1
ATOM 930 C CA . ALA A 1 114 ? 8.557 -21.046 7.687 1.00 90.06 114 ALA A CA 1
ATOM 931 C C . ALA A 1 114 ? 7.851 -20.275 6.562 1.00 90.06 114 ALA A C 1
ATOM 933 O O . ALA A 1 114 ? 6.691 -20.559 6.277 1.00 90.06 114 ALA A O 1
ATOM 934 N N . TYR A 1 115 ? 8.547 -19.333 5.921 1.00 90.12 115 TYR A N 1
ATOM 935 C CA . TYR A 1 115 ? 8.034 -18.546 4.800 1.00 90.12 115 TYR A CA 1
ATOM 936 C C . TYR A 1 115 ? 8.658 -18.929 3.446 1.00 90.12 115 TYR A C 1
ATOM 938 O O . TYR A 1 115 ? 8.492 -18.208 2.458 1.00 90.12 115 TYR A O 1
ATOM 946 N N . GLU A 1 116 ? 9.357 -20.065 3.347 1.00 90.00 116 GLU A N 1
ATOM 947 C CA . GLU A 1 116 ? 9.750 -20.605 2.042 1.00 90.00 116 GLU A CA 1
ATOM 948 C C . GLU A 1 116 ? 8.502 -20.875 1.185 1.00 90.00 116 GLU A C 1
ATOM 950 O O . GLU A 1 116 ? 7.469 -21.340 1.664 1.00 90.00 116 GLU A O 1
ATOM 955 N N . GLY A 1 117 ? 8.562 -20.521 -0.101 1.00 91.88 117 GLY A N 1
ATOM 956 C CA . GLY A 1 117 ? 7.409 -20.645 -0.999 1.00 91.88 117 GLY A CA 1
ATOM 957 C C . GLY A 1 117 ? 6.305 -19.596 -0.793 1.00 91.88 117 GLY A C 1
ATOM 958 O O . GLY A 1 117 ? 5.288 -19.663 -1.489 1.00 91.88 117 GLY A O 1
ATOM 959 N N . CYS A 1 118 ? 6.503 -18.586 0.069 1.00 95.06 118 CYS A N 1
ATOM 960 C CA . CYS A 1 118 ? 5.519 -17.520 0.307 1.00 95.06 118 CYS A CA 1
ATOM 961 C C . CYS A 1 118 ? 5.041 -16.833 -0.985 1.00 95.06 118 CYS A C 1
ATOM 963 O O . CYS A 1 118 ? 3.897 -16.392 -1.063 1.00 95.06 118 CYS A O 1
ATOM 965 N N . TYR A 1 119 ? 5.882 -16.776 -2.026 1.00 92.62 119 TYR A N 1
ATOM 966 C CA . TYR A 1 119 ? 5.529 -16.150 -3.299 1.00 92.62 119 TYR A CA 1
ATOM 967 C C . TYR A 1 119 ? 4.371 -16.879 -3.980 1.00 92.62 119 TYR A C 1
ATOM 969 O O . TYR A 1 119 ? 3.396 -16.244 -4.379 1.00 92.62 119 TYR A O 1
ATOM 977 N N . GLU A 1 120 ? 4.463 -18.205 -4.105 1.00 93.25 120 GLU A N 1
ATOM 978 C CA . GLU A 1 120 ? 3.422 -19.008 -4.754 1.00 93.25 120 GLU A CA 1
ATOM 979 C C . GLU A 1 120 ? 2.153 -19.065 -3.894 1.00 93.25 120 GLU A C 1
ATOM 981 O O . GLU A 1 120 ? 1.051 -19.098 -4.438 1.00 93.25 120 GLU A O 1
ATOM 986 N N . ALA A 1 121 ? 2.298 -18.981 -2.566 1.00 95.75 121 ALA A N 1
ATOM 987 C CA . ALA A 1 121 ? 1.169 -18.891 -1.648 1.00 95.75 121 ALA A CA 1
ATOM 988 C C . ALA A 1 121 ? 0.419 -17.551 -1.770 1.00 95.75 121 ALA A C 1
ATOM 990 O O . ALA A 1 121 ? -0.799 -17.550 -1.897 1.00 95.75 121 ALA A O 1
ATOM 991 N N . LEU A 1 122 ? 1.119 -16.410 -1.773 1.00 96.62 122 LEU A N 1
ATOM 992 C CA . LEU A 1 122 ? 0.502 -15.074 -1.755 1.00 96.62 122 LEU A CA 1
ATOM 993 C C . LEU A 1 122 ? 0.065 -14.578 -3.138 1.00 96.62 122 LEU A C 1
ATOM 995 O O . LEU A 1 122 ? -0.921 -13.848 -3.260 1.00 96.62 122 LEU A O 1
ATOM 999 N N . ARG A 1 123 ? 0.779 -14.953 -4.205 1.00 95.50 123 ARG A N 1
ATOM 1000 C CA . ARG A 1 123 ? 0.551 -14.416 -5.554 1.00 95.50 123 ARG A CA 1
ATOM 1001 C C . ARG A 1 123 ? -0.904 -14.557 -6.040 1.00 95.50 123 ARG A C 1
ATOM 1003 O O . ARG A 1 123 ? -1.418 -13.572 -6.580 1.00 95.50 123 ARG A O 1
ATOM 1010 N N . PRO A 1 124 ? -1.596 -15.707 -5.901 1.00 97.00 124 PRO A N 1
ATOM 1011 C CA . PRO A 1 124 ? -2.984 -15.840 -6.350 1.00 97.00 124 PRO A CA 1
ATOM 1012 C C . PRO A 1 124 ? -3.939 -14.861 -5.653 1.00 97.00 124 PRO A C 1
ATOM 1014 O O . PRO A 1 124 ? -4.852 -14.338 -6.294 1.00 97.00 124 PRO A O 1
ATOM 1017 N N . HIS A 1 125 ? -3.695 -14.566 -4.373 1.00 97.81 125 HIS A N 1
ATOM 1018 C CA . HIS A 1 125 ? -4.495 -13.639 -3.572 1.00 97.81 125 HIS A CA 1
ATOM 1019 C C . HIS A 1 125 ? -4.327 -12.195 -4.048 1.00 97.81 125 HIS A C 1
ATOM 1021 O O . HIS A 1 125 ? -5.315 -11.520 -4.346 1.00 97.81 125 HIS A O 1
ATOM 1027 N N . VAL A 1 126 ? -3.082 -11.752 -4.252 1.00 97.12 126 VAL A N 1
ATOM 1028 C CA . VAL A 1 126 ? -2.807 -10.424 -4.824 1.00 97.12 126 VAL A CA 1
ATOM 1029 C C . VAL A 1 126 ? -3.391 -10.312 -6.234 1.00 97.12 126 VAL A C 1
ATOM 1031 O O . VAL A 1 126 ? -4.048 -9.327 -6.558 1.00 97.12 126 VAL A O 1
ATOM 1034 N N . GLN A 1 127 ? -3.236 -11.344 -7.069 1.00 96.88 127 GLN A N 1
ATOM 1035 C CA . GLN A 1 127 ? -3.799 -11.371 -8.420 1.00 96.88 127 GLN A CA 1
ATOM 1036 C C . GLN A 1 127 ? -5.330 -11.234 -8.422 1.00 96.88 127 GLN A C 1
ATOM 1038 O O . GLN A 1 127 ? -5.881 -10.554 -9.295 1.00 96.88 127 GLN A O 1
ATOM 1043 N N . ARG A 1 128 ? -6.025 -11.888 -7.485 1.00 97.38 128 ARG A N 1
ATOM 1044 C CA . ARG A 1 128 ? -7.483 -11.783 -7.346 1.00 97.38 128 ARG A CA 1
ATOM 1045 C C . ARG A 1 128 ? -7.894 -10.371 -6.939 1.00 97.38 128 ARG A C 1
ATOM 1047 O O . ARG A 1 128 ? -8.796 -9.818 -7.567 1.00 97.38 128 ARG A O 1
ATOM 1054 N N . TYR A 1 129 ? -7.197 -9.774 -5.972 1.00 97.62 129 TYR A N 1
ATOM 1055 C CA . TYR A 1 129 ? -7.449 -8.398 -5.548 1.00 97.62 129 TYR A CA 1
ATOM 1056 C C . TYR A 1 129 ? -7.203 -7.391 -6.682 1.00 97.62 129 TYR A C 1
ATOM 1058 O O . TYR A 1 129 ? -8.085 -6.595 -6.989 1.00 97.62 129 TYR A O 1
ATOM 1066 N N . VAL A 1 130 ? -6.069 -7.481 -7.389 1.00 97.12 130 VAL A N 1
ATOM 1067 C CA . VAL A 1 130 ? -5.744 -6.603 -8.532 1.00 97.12 130 VAL A CA 1
ATOM 1068 C C . VAL A 1 130 ? -6.846 -6.625 -9.597 1.00 97.12 130 VAL A C 1
ATOM 1070 O O . VAL A 1 130 ? -7.318 -5.563 -10.000 1.00 97.12 130 VAL A O 1
ATOM 1073 N N . LYS A 1 131 ? -7.315 -7.819 -9.992 1.00 96.75 131 LYS A N 1
ATOM 1074 C CA . LYS A 1 131 ? -8.418 -7.973 -10.961 1.00 96.75 131 LYS A CA 1
ATOM 1075 C C . LYS A 1 131 ? -9.730 -7.379 -10.457 1.00 96.75 131 LYS A C 1
ATOM 1077 O O . LYS A 1 131 ? -10.482 -6.788 -11.229 1.00 96.75 131 LYS A O 1
ATOM 1082 N N . ALA A 1 132 ? -10.033 -7.557 -9.172 1.00 97.12 132 ALA A N 1
ATOM 1083 C CA . ALA A 1 132 ? -11.242 -7.006 -8.568 1.00 97.12 132 ALA A CA 1
ATOM 1084 C C . ALA A 1 132 ? -11.214 -5.468 -8.532 1.00 97.12 132 ALA A C 1
ATOM 1086 O O . ALA A 1 132 ? -12.259 -4.839 -8.708 1.00 97.12 132 ALA A O 1
ATOM 1087 N N . SER A 1 133 ? -10.025 -4.881 -8.372 1.00 96.31 133 SER A N 1
ATOM 1088 C CA . SER A 1 133 ? -9.795 -3.433 -8.354 1.00 96.31 133 SER A CA 1
ATOM 1089 C C . SER A 1 133 ? -9.819 -2.782 -9.743 1.00 96.31 133 SER A C 1
ATOM 1091 O O . SER A 1 133 ? -9.928 -1.562 -9.832 1.00 96.31 133 SER A O 1
ATOM 1093 N N . LYS A 1 134 ? -9.768 -3.569 -10.832 1.00 95.75 134 LYS A N 1
ATOM 1094 C CA . LYS A 1 134 ? -9.905 -3.105 -12.231 1.00 95.75 134 LYS A CA 1
ATOM 1095 C C . LYS A 1 134 ? -8.973 -1.935 -12.573 1.00 95.75 134 LYS A C 1
ATOM 1097 O O . LYS A 1 134 ? -9.384 -0.951 -13.202 1.00 95.75 134 LYS A O 1
ATOM 1102 N N . VAL A 1 135 ? -7.725 -2.015 -12.123 1.00 96.19 135 VAL A N 1
ATOM 1103 C CA . VAL A 1 135 ? -6.761 -0.914 -12.227 1.00 96.19 135 VAL A CA 1
ATOM 1104 C C . VAL A 1 135 ? -6.388 -0.668 -13.693 1.00 96.19 135 VAL A C 1
ATOM 1106 O O . VAL A 1 135 ? -6.158 -1.593 -14.463 1.00 96.19 135 VAL A O 1
ATOM 1109 N N . LYS A 1 136 ? -6.353 0.594 -14.130 1.00 96.69 136 LYS A N 1
ATOM 1110 C CA . LYS A 1 136 ? -6.125 0.942 -15.554 1.00 96.69 136 LYS A CA 1
ATOM 1111 C C . LYS A 1 136 ? -4.763 1.572 -15.829 1.00 96.69 136 LYS A C 1
ATOM 1113 O O . LYS A 1 136 ? -4.383 1.743 -16.986 1.00 96.69 136 LYS A O 1
ATOM 1118 N N . SER A 1 137 ? -4.040 1.925 -14.775 1.00 97.06 137 SER A N 1
ATOM 1119 C CA . SER A 1 137 ? -2.736 2.576 -14.810 1.00 97.06 137 SER A CA 1
ATOM 1120 C C . SER A 1 137 ? -1.890 2.074 -13.646 1.00 97.06 137 SER A C 1
ATOM 1122 O O . SER A 1 137 ? -2.410 1.490 -12.694 1.00 97.06 137 SER A O 1
ATOM 1124 N N . PHE A 1 138 ? -0.583 2.312 -13.713 1.00 94.88 138 PHE A N 1
ATOM 1125 C CA . PHE A 1 138 ? 0.300 2.022 -12.588 1.00 94.88 138 PHE A CA 1
ATOM 1126 C C . PHE A 1 138 ? -0.072 2.819 -11.337 1.00 94.88 138 PHE A C 1
ATOM 1128 O O . PHE A 1 138 ? -0.091 2.247 -10.256 1.00 94.88 138 PHE A O 1
ATOM 1135 N N . GLN A 1 139 ? -0.448 4.095 -11.481 1.00 95.06 139 GLN A N 1
ATOM 1136 C CA . GLN A 1 139 ? -0.914 4.883 -10.338 1.00 95.06 139 GLN A CA 1
ATOM 1137 C C . GLN A 1 139 ? -2.172 4.269 -9.718 1.00 95.06 139 GLN A C 1
ATOM 1139 O O . GLN A 1 139 ? -2.189 4.041 -8.521 1.00 95.06 139 GLN A O 1
ATOM 1144 N N . GLY A 1 140 ? -3.157 3.862 -10.527 1.00 96.25 140 GLY A N 1
ATOM 1145 C CA . GLY A 1 140 ? -4.354 3.197 -10.005 1.00 96.25 140 GLY A CA 1
ATOM 1146 C C . GLY A 1 140 ? -4.059 1.861 -9.310 1.00 96.25 140 GLY A C 1
ATOM 1147 O O . GLY A 1 140 ? -4.798 1.461 -8.418 1.00 96.25 140 GLY A O 1
ATOM 1148 N N . PHE A 1 141 ? -2.975 1.170 -9.684 1.00 96.25 141 PHE A N 1
ATOM 1149 C CA . PHE A 1 141 ? -2.475 0.024 -8.922 1.00 96.25 141 PHE A CA 1
ATOM 1150 C C . PHE A 1 141 ? -1.890 0.445 -7.574 1.00 96.25 141 PHE A C 1
ATOM 1152 O O . PHE A 1 141 ? -2.227 -0.172 -6.570 1.00 96.25 141 PHE A O 1
ATOM 1159 N N . VAL A 1 142 ? -1.039 1.476 -7.542 1.00 94.56 142 VAL A N 1
ATOM 1160 C CA . VAL A 1 142 ? -0.472 2.002 -6.291 1.00 94.56 142 VAL A CA 1
ATOM 1161 C C . VAL A 1 142 ? -1.588 2.469 -5.360 1.00 94.56 142 VAL A C 1
ATOM 1163 O O . VAL A 1 142 ? -1.575 2.092 -4.194 1.00 94.56 142 VAL A O 1
ATOM 1166 N N . ASP A 1 143 ? -2.589 3.181 -5.877 1.00 93.75 143 ASP A N 1
ATOM 1167 C CA . ASP A 1 143 ? -3.759 3.630 -5.120 1.00 93.75 143 ASP A CA 1
ATOM 1168 C C . ASP A 1 143 ? -4.527 2.426 -4.554 1.00 93.75 143 ASP A C 1
ATOM 1170 O O . ASP A 1 143 ? -4.754 2.345 -3.352 1.00 93.75 143 ASP A O 1
ATOM 1174 N N . ALA A 1 144 ? -4.824 1.413 -5.380 1.00 95.44 144 ALA A N 1
ATOM 1175 C CA . ALA A 1 144 ? -5.509 0.201 -4.924 1.00 95.44 144 ALA A CA 1
ATOM 1176 C C . ALA A 1 144 ? -4.712 -0.591 -3.872 1.00 95.44 144 ALA A C 1
ATOM 1178 O O . ALA A 1 144 ? -5.311 -1.205 -2.988 1.00 95.44 144 ALA A O 1
ATOM 1179 N N . MET A 1 145 ? -3.378 -0.596 -3.967 1.00 95.06 145 MET A N 1
ATOM 1180 C CA . MET A 1 145 ? -2.461 -1.190 -2.983 1.00 95.06 145 MET A CA 1
ATOM 1181 C C . MET A 1 145 ? -2.207 -0.287 -1.775 1.00 95.06 145 MET A C 1
ATOM 1183 O O . MET A 1 145 ? -1.589 -0.718 -0.811 1.00 95.06 145 MET A O 1
ATOM 1187 N N . SER A 1 146 ? -2.699 0.946 -1.815 1.00 90.88 146 SER A N 1
ATOM 1188 C CA . SER A 1 146 ? -2.682 1.897 -0.708 1.00 90.88 146 SER A CA 1
ATOM 1189 C C . SER A 1 146 ? -4.002 1.906 0.060 1.00 90.88 146 SER A C 1
ATOM 1191 O O . SER A 1 146 ? -4.117 2.654 1.019 1.00 90.88 146 SER A O 1
ATOM 1193 N N . GLU A 1 147 ? -4.993 1.105 -0.341 1.00 90.94 147 GLU A N 1
ATOM 1194 C CA . GLU A 1 147 ? -6.253 0.890 0.384 1.00 90.94 147 GLU A CA 1
ATOM 1195 C C . GLU A 1 147 ? -6.081 -0.134 1.520 1.00 90.94 147 GLU A C 1
ATOM 1197 O O . GLU A 1 147 ? -5.151 -0.939 1.463 1.00 90.94 147 GLU A O 1
ATOM 1202 N N . PRO A 1 148 ? -6.985 -0.210 2.517 1.00 90.38 148 PRO A N 1
ATOM 1203 C CA . PRO A 1 148 ? -6.783 -1.052 3.696 1.00 90.38 148 PRO A CA 1
ATOM 1204 C C . PRO A 1 148 ? -6.452 -2.523 3.435 1.00 90.38 148 PRO A C 1
ATOM 1206 O O . PRO A 1 148 ? -5.547 -3.073 4.058 1.00 90.38 148 PRO A O 1
ATOM 1209 N N . ILE A 1 149 ? -7.159 -3.162 2.503 1.00 93.56 149 ILE A N 1
ATOM 1210 C CA . ILE A 1 149 ? -6.901 -4.561 2.137 1.00 93.56 149 ILE A CA 1
ATOM 1211 C C . ILE A 1 149 ? -5.686 -4.664 1.216 1.00 93.56 149 ILE A C 1
ATOM 1213 O O . ILE A 1 149 ? -4.815 -5.509 1.423 1.00 93.56 149 ILE A O 1
ATOM 1217 N N . GLY A 1 150 ? -5.611 -3.788 0.212 1.00 95.06 150 GLY A N 1
ATOM 1218 C CA . GLY A 1 150 ? -4.512 -3.771 -0.748 1.00 95.06 150 GLY A CA 1
ATOM 1219 C C . GLY A 1 150 ? -3.157 -3.554 -0.086 1.00 95.06 150 GLY A C 1
ATOM 1220 O O . GLY A 1 150 ? -2.191 -4.197 -0.477 1.00 95.06 150 GLY A O 1
ATOM 1221 N N . TYR A 1 151 ? -3.100 -2.733 0.960 1.00 94.31 151 TYR A N 1
ATOM 1222 C CA . TYR A 1 151 ? -1.886 -2.447 1.710 1.00 94.31 151 TYR A CA 1
ATOM 1223 C C . TYR A 1 151 ? -1.344 -3.670 2.433 1.00 94.31 151 TYR A C 1
ATOM 1225 O O . TYR A 1 151 ? -0.159 -3.978 2.309 1.00 94.31 151 TYR A O 1
ATOM 1233 N N . VAL A 1 152 ? -2.205 -4.394 3.155 1.00 94.12 152 VAL A N 1
ATOM 1234 C CA . VAL A 1 152 ? -1.812 -5.636 3.833 1.00 94.12 152 VAL A CA 1
ATOM 1235 C C . VAL A 1 152 ? -1.247 -6.604 2.794 1.00 94.12 152 VAL A C 1
ATOM 1237 O O . VAL A 1 152 ? -0.100 -7.025 2.917 1.00 94.12 152 VAL A O 1
ATOM 1240 N N . LEU A 1 153 ? -1.967 -6.822 1.689 1.00 96.06 153 LEU A N 1
ATOM 1241 C CA . LEU A 1 153 ? -1.526 -7.702 0.604 1.00 96.06 153 LEU A CA 1
ATOM 1242 C C . LEU A 1 153 ? -0.207 -7.266 -0.043 1.00 96.06 153 LEU A C 1
ATOM 1244 O O . LEU A 1 153 ? 0.674 -8.098 -0.262 1.00 96.06 153 LEU A O 1
ATOM 1248 N N . ALA A 1 154 ? -0.057 -5.980 -0.356 1.00 94.94 154 ALA A N 1
ATOM 1249 C CA . ALA A 1 154 ? 1.138 -5.442 -0.989 1.00 94.94 154 ALA A CA 1
ATOM 1250 C C . ALA A 1 154 ? 2.345 -5.486 -0.050 1.00 94.94 154 ALA A C 1
ATOM 1252 O O . ALA A 1 154 ? 3.444 -5.808 -0.499 1.00 94.94 154 ALA A O 1
ATOM 1253 N N . SER A 1 155 ? 2.142 -5.218 1.244 1.00 94.12 155 SER A N 1
ATOM 1254 C CA . SER A 1 155 ? 3.193 -5.307 2.255 1.00 94.12 155 SER A CA 1
ATOM 1255 C C . SER A 1 155 ? 3.653 -6.753 2.456 1.00 94.12 155 SER A C 1
ATOM 1257 O O . SER A 1 155 ? 4.843 -7.020 2.328 1.00 94.12 155 SER A O 1
ATOM 1259 N N . SER A 1 156 ? 2.739 -7.713 2.634 1.00 95.25 156 SER A N 1
ATOM 1260 C CA . SER A 1 156 ? 3.082 -9.135 2.768 1.00 95.25 156 SER A CA 1
ATOM 1261 C C . SER A 1 156 ? 3.747 -9.687 1.510 1.00 95.25 156 SER A C 1
ATOM 1263 O O . SER A 1 156 ? 4.795 -10.326 1.585 1.00 95.25 156 SER A O 1
ATOM 1265 N N . PHE A 1 157 ? 3.194 -9.404 0.328 1.00 95.62 157 PHE A N 1
ATOM 1266 C CA . PHE A 1 157 ? 3.763 -9.883 -0.931 1.00 95.62 157 PHE A CA 1
ATOM 1267 C C . PHE A 1 157 ? 5.111 -9.227 -1.252 1.00 95.62 157 PHE A C 1
ATOM 1269 O O . PHE A 1 157 ? 6.053 -9.914 -1.648 1.00 95.62 157 PHE A O 1
ATOM 1276 N N . GLY A 1 158 ? 5.224 -7.913 -1.052 1.00 92.88 158 GLY A N 1
ATOM 1277 C CA . GLY A 1 158 ? 6.468 -7.168 -1.223 1.00 92.88 158 GLY A CA 1
ATOM 1278 C C . GLY A 1 158 ? 7.564 -7.662 -0.284 1.00 92.88 158 GLY A C 1
ATOM 1279 O O . GLY A 1 158 ? 8.670 -7.929 -0.748 1.00 92.88 158 GLY A O 1
ATOM 1280 N N . SER A 1 159 ? 7.246 -7.880 0.994 1.00 92.19 159 SER A N 1
ATOM 1281 C CA . SER A 1 159 ? 8.186 -8.413 1.984 1.00 92.19 159 SER A CA 1
ATOM 1282 C C . SER A 1 159 ? 8.580 -9.859 1.702 1.00 92.19 159 SER A C 1
ATOM 1284 O O . SER A 1 159 ? 9.760 -10.192 1.764 1.00 92.19 159 SER A O 1
ATOM 1286 N N . CYS A 1 160 ? 7.637 -10.709 1.290 1.00 93.31 160 CYS A N 1
ATOM 1287 C CA . CYS A 1 160 ? 7.944 -12.056 0.816 1.00 93.31 160 CYS A CA 1
ATOM 1288 C C . CYS A 1 160 ? 8.936 -12.027 -0.360 1.00 93.31 160 CYS A C 1
ATOM 1290 O O . CYS A 1 160 ? 9.943 -12.736 -0.348 1.00 93.31 160 CYS A O 1
ATOM 1292 N N . MET A 1 161 ? 8.696 -11.180 -1.368 1.00 90.00 161 MET A N 1
ATOM 1293 C CA . MET A 1 161 ? 9.625 -11.020 -2.489 1.00 90.00 161 MET A CA 1
ATOM 1294 C C . MET A 1 161 ? 10.986 -10.495 -2.021 1.00 90.00 161 MET A C 1
ATOM 1296 O O . MET A 1 161 ? 11.998 -11.026 -2.463 1.00 90.00 161 MET A O 1
ATOM 1300 N N . ALA A 1 162 ? 11.007 -9.514 -1.110 1.00 87.00 162 ALA A N 1
ATOM 1301 C CA . ALA A 1 162 ? 12.204 -8.890 -0.538 1.00 87.00 162 ALA A CA 1
ATOM 1302 C C . ALA A 1 162 ? 13.163 -9.897 0.125 1.00 87.00 162 ALA A C 1
ATOM 1304 O O . ALA A 1 162 ? 14.382 -9.747 0.026 1.00 87.00 162 ALA A O 1
ATOM 1305 N N . VAL A 1 163 ? 12.627 -10.933 0.777 1.00 85.75 163 VAL A N 1
ATOM 1306 C CA . VAL A 1 163 ? 13.431 -11.945 1.489 1.00 85.75 163 VAL A CA 1
ATOM 1307 C C . VAL A 1 163 ? 13.669 -13.235 0.695 1.00 85.75 163 VAL A C 1
ATOM 1309 O O . VAL A 1 163 ? 14.488 -14.063 1.095 1.00 85.75 163 VAL A O 1
ATOM 1312 N N . THR A 1 164 ? 13.009 -13.394 -0.454 1.00 84.69 164 THR A N 1
ATOM 1313 C CA . THR A 1 164 ? 13.174 -14.540 -1.367 1.00 84.69 164 THR A CA 1
ATOM 1314 C C . THR A 1 164 ? 13.872 -14.115 -2.671 1.00 84.69 164 THR A C 1
ATOM 1316 O O . THR A 1 164 ? 14.585 -13.113 -2.708 1.00 84.69 164 THR A O 1
ATOM 1319 N N . ASP A 1 165 ? 13.736 -14.883 -3.754 1.00 70.00 165 ASP A N 1
ATOM 1320 C CA . ASP A 1 165 ? 14.500 -14.682 -4.998 1.00 70.00 165 ASP A CA 1
ATOM 1321 C C . ASP A 1 165 ? 14.011 -13.491 -5.851 1.00 70.00 165 ASP A C 1
ATOM 1323 O O . ASP A 1 165 ? 14.533 -13.243 -6.933 1.00 70.00 165 ASP A O 1
ATOM 1327 N N . GLY A 1 166 ? 13.023 -12.728 -5.366 1.00 73.00 166 GLY A N 1
ATOM 1328 C CA . GLY A 1 166 ? 12.478 -11.526 -6.009 1.00 73.00 166 GLY A CA 1
ATOM 1329 C C . GLY A 1 166 ? 12.845 -10.213 -5.336 1.00 73.00 166 GLY A C 1
ATOM 1330 O O . GLY A 1 166 ? 12.102 -9.236 -5.465 1.00 73.00 166 GLY A O 1
ATOM 1331 N N . TRP A 1 167 ? 13.963 -10.188 -4.609 1.00 75.50 167 TRP A N 1
ATOM 1332 C CA . TRP A 1 167 ? 14.253 -9.158 -3.614 1.00 75.50 167 TRP A CA 1
ATOM 1333 C C . TRP A 1 167 ? 14.169 -7.722 -4.144 1.00 75.50 167 TRP A C 1
ATOM 1335 O O . TRP A 1 167 ? 13.526 -6.875 -3.523 1.00 75.50 167 TRP A O 1
ATOM 1345 N N . ALA A 1 168 ? 14.734 -7.457 -5.327 1.00 78.94 168 ALA A N 1
ATOM 1346 C CA . ALA A 1 168 ? 14.744 -6.131 -5.944 1.00 78.94 168 ALA A CA 1
ATOM 1347 C C . ALA A 1 168 ? 13.325 -5.616 -6.226 1.00 78.94 168 ALA A C 1
ATOM 1349 O O . ALA A 1 168 ? 13.024 -4.441 -6.038 1.00 78.94 168 ALA A O 1
ATOM 1350 N N . VAL A 1 169 ? 12.423 -6.501 -6.641 1.00 83.38 169 VAL A N 1
ATOM 1351 C CA . VAL A 1 169 ? 11.028 -6.147 -6.935 1.00 83.38 169 VAL A CA 1
ATOM 1352 C C . VAL A 1 169 ? 10.208 -6.012 -5.682 1.00 83.38 169 VAL A C 1
ATOM 1354 O O . VAL A 1 169 ? 9.368 -5.122 -5.624 1.00 83.38 169 VAL A O 1
ATOM 1357 N N . GLY A 1 170 ? 10.457 -6.874 -4.693 1.00 88.00 170 GLY A N 1
ATOM 1358 C CA . GLY A 1 170 ? 9.926 -6.703 -3.348 1.00 88.00 170 GLY A CA 1
ATOM 1359 C C . GLY A 1 170 ? 10.218 -5.301 -2.848 1.00 88.00 170 GLY A C 1
ATOM 1360 O O . GLY A 1 170 ? 9.296 -4.534 -2.592 1.00 88.00 170 GLY A O 1
ATOM 1361 N N . ALA A 1 171 ? 11.494 -4.918 -2.857 1.00 84.00 171 ALA A N 1
ATOM 1362 C CA . ALA A 1 171 ? 11.936 -3.588 -2.461 1.00 84.00 171 ALA A CA 1
ATOM 1363 C C . ALA A 1 171 ? 11.289 -2.470 -3.291 1.00 84.00 171 ALA A C 1
ATOM 1365 O O . ALA A 1 171 ? 10.889 -1.452 -2.732 1.00 84.00 171 ALA A O 1
ATOM 1366 N N . VAL A 1 172 ? 11.165 -2.627 -4.613 1.00 86.69 172 VAL A N 1
ATOM 1367 C CA . VAL A 1 172 ? 10.503 -1.625 -5.462 1.00 86.69 172 VAL A CA 1
ATOM 1368 C C . VAL A 1 172 ? 9.023 -1.511 -5.111 1.00 86.69 172 VAL A C 1
ATOM 1370 O O . VAL A 1 172 ? 8.566 -0.402 -4.874 1.00 86.69 172 VAL A O 1
ATOM 1373 N N . LEU A 1 173 ? 8.277 -2.615 -5.023 1.00 90.06 173 LEU A N 1
ATOM 1374 C CA . LEU A 1 173 ? 6.860 -2.597 -4.650 1.00 90.06 173 LEU A CA 1
ATOM 1375 C C . LEU A 1 173 ? 6.662 -1.925 -3.286 1.00 90.06 173 LEU A C 1
ATOM 1377 O O . LEU A 1 173 ? 5.845 -1.013 -3.175 1.00 90.06 173 LEU A O 1
ATOM 1381 N N . LEU A 1 174 ? 7.459 -2.313 -2.287 1.00 89.44 174 LEU A N 1
ATOM 1382 C CA . LEU A 1 174 ? 7.433 -1.704 -0.959 1.00 89.44 174 LEU A CA 1
ATOM 1383 C C . LEU A 1 174 ? 7.762 -0.207 -1.013 1.00 89.44 174 LEU A C 1
ATOM 1385 O O . LEU A 1 174 ? 7.096 0.593 -0.367 1.00 89.44 174 LEU A O 1
ATOM 1389 N N . ASN A 1 175 ? 8.729 0.202 -1.839 1.00 86.00 175 ASN A N 1
ATOM 1390 C CA . ASN A 1 175 ? 9.048 1.613 -2.049 1.00 86.00 175 ASN A CA 1
ATOM 1391 C C . ASN A 1 175 ? 7.928 2.400 -2.740 1.00 86.00 175 ASN A C 1
ATOM 1393 O O . ASN A 1 175 ? 7.808 3.594 -2.484 1.00 86.00 175 ASN A O 1
ATOM 1397 N N . GLN A 1 176 ? 7.127 1.776 -3.605 1.00 87.69 176 GLN A N 1
ATOM 1398 C CA . GLN A 1 176 ? 5.995 2.445 -4.258 1.00 87.69 176 GLN A CA 1
ATOM 1399 C C . GLN A 1 176 ? 4.840 2.678 -3.280 1.00 87.69 176 GLN A C 1
ATOM 1401 O O . GLN A 1 176 ? 4.146 3.682 -3.394 1.00 87.69 176 GLN A O 1
ATOM 1406 N N . ILE A 1 177 ? 4.673 1.796 -2.289 1.00 87.50 177 ILE A N 1
ATOM 1407 C CA . ILE A 1 177 ? 3.657 1.942 -1.236 1.00 87.50 177 ILE A CA 1
ATOM 1408 C C . ILE A 1 177 ? 4.202 2.586 0.047 1.00 87.50 177 ILE A C 1
ATOM 1410 O O . ILE A 1 177 ? 3.450 2.798 0.984 1.00 87.50 177 ILE A O 1
ATOM 1414 N N . LYS A 1 178 ? 5.493 2.931 0.147 1.00 82.00 178 LYS A N 1
ATOM 1415 C CA . LYS A 1 178 ? 6.041 3.501 1.398 1.00 82.00 178 LYS A CA 1
ATOM 1416 C C . LYS A 1 178 ? 5.462 4.871 1.745 1.00 82.00 178 LYS A C 1
ATOM 1418 O O . LYS A 1 178 ? 5.451 5.248 2.907 1.00 82.00 178 LYS A O 1
ATOM 1423 N N . GLY A 1 179 ? 5.049 5.622 0.721 1.00 75.88 179 GLY A N 1
ATOM 1424 C CA . GLY A 1 179 ? 4.349 6.894 0.881 1.00 75.88 179 GLY A CA 1
ATOM 1425 C C . GLY A 1 179 ? 2.851 6.714 1.111 1.00 75.88 179 GLY A C 1
ATOM 1426 O O . GLY A 1 179 ? 2.153 7.699 1.334 1.00 75.88 179 GLY A O 1
ATOM 1427 N N . SER A 1 180 ? 2.343 5.478 1.038 1.00 80.94 180 SER A N 1
ATOM 1428 C CA . SER A 1 180 ? 0.966 5.206 1.401 1.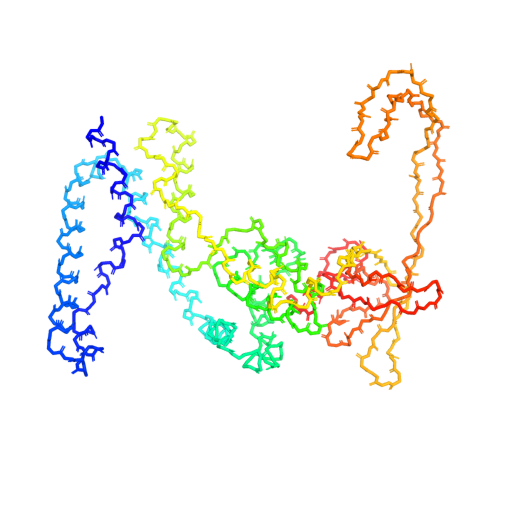00 80.94 180 SER A CA 1
ATOM 1429 C C . SER A 1 180 ? 0.813 5.222 2.912 1.00 80.94 180 SER A C 1
ATOM 1431 O O . SER A 1 180 ? 1.720 4.892 3.680 1.00 80.94 180 SER A O 1
ATOM 1433 N N . ARG A 1 181 ? -0.406 5.531 3.332 1.00 83.81 181 ARG A N 1
ATOM 1434 C CA . ARG A 1 181 ? -0.864 5.313 4.697 1.00 83.81 181 ARG A CA 1
ATOM 1435 C C . ARG A 1 181 ? -0.616 3.858 5.097 1.00 83.81 181 ARG A C 1
ATOM 1437 O O . ARG A 1 181 ? -0.877 2.939 4.317 1.00 83.81 181 ARG A O 1
ATOM 1444 N N . VAL A 1 182 ? -0.102 3.650 6.306 1.00 82.62 182 VAL A N 1
ATOM 1445 C CA . VAL A 1 182 ? 0.075 2.308 6.862 1.00 82.62 182 VAL A CA 1
ATOM 1446 C C . VAL A 1 182 ? -1.287 1.799 7.298 1.00 82.62 182 VAL A C 1
ATOM 1448 O O . VAL A 1 182 ? -1.708 2.122 8.397 1.00 82.62 182 VAL A O 1
ATOM 1451 N N . TRP A 1 183 ? -1.999 1.037 6.468 1.00 81.81 183 TRP A N 1
ATOM 1452 C CA . TRP A 1 183 ? -3.327 0.536 6.829 1.00 81.81 183 TRP A CA 1
ATOM 1453 C C . TRP A 1 183 ? -3.273 -0.863 7.432 1.00 81.81 183 TRP A C 1
ATOM 1455 O O . TRP A 1 183 ? -3.029 -1.846 6.736 1.00 81.81 183 TRP A O 1
ATOM 1465 N N . ARG A 1 184 ? -3.546 -0.973 8.733 1.00 83.69 184 ARG A N 1
ATOM 1466 C CA . ARG A 1 184 ? -3.635 -2.265 9.425 1.00 83.69 184 ARG A CA 1
ATOM 1467 C C . ARG A 1 184 ? -4.831 -2.294 10.369 1.00 83.69 184 ARG A C 1
ATOM 1469 O O . ARG A 1 184 ? -4.789 -1.736 11.460 1.00 83.69 184 ARG A O 1
ATOM 1476 N N . GLY A 1 185 ? -5.892 -2.970 9.939 1.00 89.50 185 GLY A N 1
ATOM 1477 C CA . GLY A 1 185 ? -7.087 -3.184 10.751 1.00 89.50 185 GLY A CA 1
ATOM 1478 C C . GLY A 1 185 ? -8.064 -1.998 10.803 1.00 89.50 185 GLY A C 1
ATOM 1479 O O . GLY A 1 185 ? -7.790 -0.916 10.272 1.00 89.50 185 GLY A O 1
ATOM 1480 N N . PRO A 1 186 ? -9.215 -2.196 11.463 1.00 91.56 186 PRO A N 1
ATOM 1481 C CA . PRO A 1 186 ? -10.319 -1.242 11.452 1.00 91.56 186 PRO A CA 1
ATOM 1482 C C . PRO A 1 186 ? -10.026 0.041 12.244 1.00 91.56 186 PRO A C 1
ATOM 1484 O O . PRO A 1 186 ? -10.449 1.113 11.830 1.00 91.56 186 PRO A O 1
ATOM 1487 N N . ARG A 1 187 ? -9.231 -0.005 13.324 1.00 90.50 187 ARG A N 1
ATOM 1488 C CA . ARG A 1 187 ? -8.837 1.215 14.069 1.00 90.50 187 ARG A CA 1
ATOM 1489 C C . ARG A 1 187 ? -8.042 2.192 13.215 1.00 90.50 187 ARG A C 1
ATOM 1491 O O . ARG A 1 187 ? -8.214 3.404 13.307 1.00 90.50 187 ARG A O 1
ATOM 1498 N N . VAL A 1 188 ? -7.174 1.658 12.365 1.00 90.75 188 VAL A N 1
ATOM 1499 C CA . VAL A 1 188 ? -6.400 2.470 11.431 1.00 90.75 188 VAL A CA 1
ATOM 1500 C C . VAL A 1 188 ? -7.291 2.966 10.293 1.00 90.75 188 VAL A C 1
ATOM 1502 O O . VAL A 1 188 ? -7.179 4.132 9.919 1.00 90.75 188 VAL A O 1
ATOM 1505 N N . ALA A 1 189 ? -8.226 2.122 9.820 1.00 91.38 189 ALA A N 1
ATOM 1506 C CA . ALA A 1 189 ? -9.309 2.517 8.911 1.00 91.38 189 ALA A CA 1
ATOM 1507 C C . ALA A 1 189 ? -10.014 3.799 9.407 1.00 91.38 189 ALA A C 1
ATOM 1509 O O . ALA A 1 189 ? -10.129 4.797 8.696 1.00 91.38 189 ALA A O 1
ATOM 1510 N N . VAL A 1 190 ? -10.405 3.774 10.681 1.00 92.81 190 VAL A N 1
ATOM 1511 C CA . VAL A 1 190 ? -11.055 4.879 11.384 1.00 92.81 190 VAL A CA 1
ATOM 1512 C C . VAL A 1 190 ? -10.149 6.097 11.538 1.00 92.81 190 VAL A C 1
ATOM 1514 O O . VAL A 1 190 ? -10.577 7.201 11.216 1.00 92.81 190 VAL A O 1
ATOM 1517 N N . GLY A 1 191 ? -8.912 5.925 12.011 1.00 92.19 191 GLY A N 1
ATOM 1518 C CA . GLY A 1 191 ? -8.005 7.046 12.275 1.00 92.19 191 GLY A CA 1
ATOM 1519 C C . GLY A 1 191 ? -7.769 7.919 11.040 1.00 92.19 191 GLY A C 1
ATOM 1520 O O . GLY A 1 191 ? -7.840 9.142 11.116 1.00 92.19 191 GLY A O 1
ATOM 1521 N N . PHE A 1 192 ? -7.570 7.311 9.873 1.00 92.00 192 PHE A N 1
ATOM 1522 C CA . PHE A 1 192 ? -7.402 8.080 8.640 1.00 92.00 192 PHE A CA 1
ATOM 1523 C C . PHE A 1 192 ? -8.701 8.702 8.126 1.00 92.00 192 PHE A C 1
ATOM 1525 O O . PHE A 1 192 ? -8.658 9.829 7.642 1.00 92.00 192 PHE A O 1
ATOM 1532 N N . ALA A 1 193 ? -9.846 8.030 8.267 1.00 93.88 193 ALA A N 1
ATOM 1533 C CA . ALA A 1 193 ? -11.134 8.628 7.919 1.00 93.88 193 ALA A CA 1
ATOM 1534 C C . ALA A 1 193 ? -11.435 9.857 8.799 1.00 93.88 193 ALA A C 1
ATOM 1536 O O . ALA A 1 193 ? -11.901 10.884 8.314 1.00 93.88 193 ALA A O 1
ATOM 1537 N N . MET A 1 194 ? -11.087 9.791 10.086 1.00 95.50 194 MET A N 1
ATOM 1538 C CA . MET A 1 194 ? -11.159 10.938 10.990 1.00 95.50 194 MET A CA 1
ATOM 1539 C C . MET A 1 194 ? -10.200 12.065 10.583 1.00 95.50 194 MET A C 1
ATOM 1541 O O . MET A 1 194 ? -10.577 13.226 10.678 1.00 95.50 194 MET A O 1
ATOM 1545 N N . LEU A 1 195 ? -8.980 11.760 10.122 1.00 94.31 195 LEU A N 1
ATOM 1546 C CA . LEU A 1 195 ? -8.044 12.779 9.621 1.00 94.31 195 LEU A CA 1
ATOM 1547 C C . LEU A 1 195 ? -8.572 13.472 8.359 1.00 94.31 195 LEU A C 1
ATOM 1549 O O . LEU A 1 195 ? -8.429 14.683 8.224 1.00 94.31 195 LEU A O 1
ATOM 1553 N N . GLU A 1 196 ? -9.196 12.726 7.447 1.00 94.62 196 GLU A N 1
ATOM 1554 C CA . GLU A 1 196 ? -9.836 13.290 6.253 1.00 94.62 196 GLU A CA 1
ATOM 1555 C C . GLU A 1 196 ? -11.006 14.203 6.612 1.00 94.62 196 GLU A C 1
ATOM 1557 O O . GLU A 1 196 ? -11.089 15.321 6.107 1.00 94.62 196 GLU A O 1
ATOM 1562 N N . GLU A 1 197 ? -11.873 13.765 7.526 1.00 97.44 197 GLU A N 1
ATOM 1563 C CA . GLU A 1 197 ? -12.986 14.585 8.001 1.00 97.44 197 GLU A CA 1
ATOM 1564 C C . GLU A 1 197 ? -12.487 15.820 8.762 1.00 97.44 197 GLU A C 1
ATOM 1566 O O . GLU A 1 197 ? -13.019 16.908 8.568 1.00 97.44 197 GLU A O 1
ATOM 1571 N N . LEU A 1 198 ? -11.430 15.693 9.570 1.00 96.44 198 LEU A N 1
ATOM 1572 C CA . LEU A 1 198 ? -10.809 16.831 10.247 1.00 96.44 198 LEU A CA 1
ATOM 1573 C C . LEU A 1 198 ? -10.239 17.839 9.243 1.00 96.44 198 LEU A C 1
ATOM 1575 O O . LEU A 1 198 ? -10.458 19.034 9.406 1.00 96.44 198 LEU A O 1
ATOM 1579 N N . ASN A 1 199 ? -9.554 17.378 8.193 1.00 95.69 199 ASN A N 1
ATOM 1580 C CA . ASN A 1 199 ? -9.057 18.262 7.138 1.00 95.69 199 ASN A CA 1
ATOM 1581 C C . ASN A 1 199 ? -10.211 19.001 6.447 1.00 95.69 199 ASN A C 1
ATOM 1583 O O . ASN A 1 199 ? -10.135 20.217 6.300 1.00 95.69 199 ASN A O 1
ATOM 1587 N N . ARG A 1 200 ? -11.309 18.301 6.125 1.00 97.44 200 ARG A N 1
ATOM 1588 C CA . ARG A 1 200 ? -12.531 18.913 5.577 1.00 97.44 200 ARG A CA 1
ATOM 1589 C C . ARG A 1 200 ? -13.108 19.983 6.511 1.00 97.44 200 ARG A C 1
ATOM 1591 O O . ARG A 1 200 ? -13.538 21.033 6.051 1.00 97.44 200 ARG A O 1
ATOM 1598 N N . ILE A 1 201 ? -13.137 19.728 7.820 1.00 97.31 201 ILE A N 1
ATOM 1599 C CA . ILE A 1 201 ? -13.605 20.707 8.814 1.00 97.31 201 ILE A CA 1
ATOM 1600 C C . ILE A 1 201 ? -12.670 21.922 8.846 1.00 97.31 201 ILE A C 1
ATOM 1602 O O . ILE A 1 201 ? -13.142 23.053 8.888 1.00 97.31 201 ILE A O 1
ATOM 1606 N N . LEU A 1 202 ? -11.352 21.709 8.808 1.00 96.00 202 LEU A N 1
ATOM 1607 C CA . LEU A 1 202 ? -10.345 22.772 8.885 1.00 96.00 202 LEU A CA 1
ATOM 1608 C C . LEU A 1 202 ? -10.297 23.673 7.640 1.00 96.00 202 LEU A C 1
ATOM 1610 O O . LEU A 1 202 ? -9.850 24.813 7.766 1.00 96.00 202 LEU A O 1
ATOM 1614 N N . GLU A 1 203 ? -10.771 23.204 6.480 1.00 96.25 203 GLU A N 1
ATOM 1615 C CA . GLU A 1 203 ? -10.939 24.030 5.271 1.00 96.25 203 GLU A CA 1
ATOM 1616 C C . GLU A 1 203 ? -11.901 25.208 5.504 1.00 96.25 203 GLU A C 1
ATOM 1618 O O . GLU A 1 203 ? -11.650 26.307 5.014 1.00 96.25 203 GLU A O 1
ATOM 1623 N N . ASP A 1 204 ? -12.961 25.000 6.291 1.00 96.06 204 ASP A N 1
ATOM 1624 C CA . ASP A 1 204 ? -13.948 26.031 6.651 1.00 96.06 204 ASP A CA 1
ATOM 1625 C C . ASP A 1 204 ? -13.652 26.659 8.030 1.00 96.06 204 ASP A C 1
ATOM 1627 O O . ASP A 1 204 ? -13.713 27.873 8.232 1.00 96.06 204 ASP A O 1
ATOM 1631 N N . ARG A 1 205 ? -13.247 25.833 9.000 1.00 96.06 205 ARG A N 1
ATOM 1632 C CA . ARG A 1 205 ? -13.058 26.197 10.411 1.00 96.06 205 ARG A CA 1
ATOM 1633 C C . ARG A 1 205 ? -11.598 26.044 10.821 1.00 96.06 205 ARG A C 1
ATOM 1635 O O . ARG A 1 205 ? -11.254 25.186 11.629 1.00 96.06 205 ARG A O 1
ATOM 1642 N N . THR A 1 206 ? -10.738 26.942 10.347 1.00 92.44 206 THR A N 1
ATOM 1643 C CA . THR A 1 206 ? -9.278 26.927 10.621 1.00 92.44 206 THR A CA 1
ATOM 1644 C C . THR A 1 206 ? -8.881 26.894 12.107 1.00 92.44 206 THR A C 1
ATOM 1646 O O . THR A 1 206 ? -7.750 26.546 12.436 1.00 92.44 206 THR A O 1
ATOM 1649 N N . ARG A 1 207 ? -9.798 27.246 13.022 1.00 93.19 207 ARG A N 1
ATOM 1650 C CA . ARG A 1 207 ? -9.613 27.203 14.486 1.00 93.19 207 ARG A CA 1
ATOM 1651 C C . ARG A 1 207 ? -10.3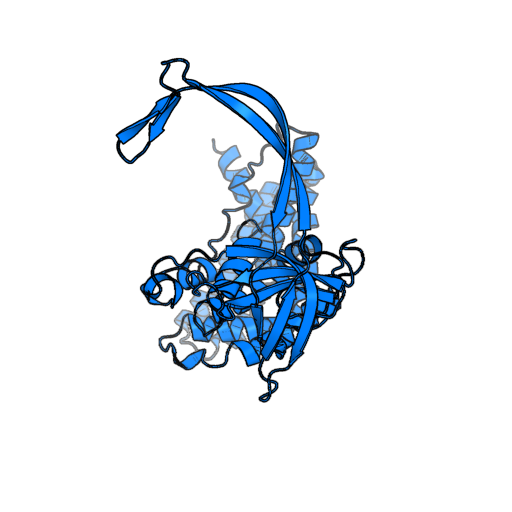98 26.078 15.173 1.00 93.19 207 ARG A C 1
ATOM 1653 O O . ARG A 1 207 ? -10.704 26.186 16.361 1.00 93.19 207 ARG A O 1
ATOM 1660 N N . PHE A 1 208 ? -10.773 25.024 14.449 1.00 95.06 208 PHE A N 1
ATOM 1661 C CA . PHE A 1 208 ? -11.432 23.866 15.047 1.00 95.06 208 PHE A CA 1
ATOM 1662 C C . PHE A 1 208 ? -10.519 23.245 16.124 1.00 95.06 208 PHE A C 1
ATOM 1664 O O . PHE A 1 208 ? -9.358 22.951 15.838 1.00 95.06 208 PHE A O 1
ATOM 1671 N N . PRO A 1 209 ? -10.981 23.067 17.377 1.00 93.31 209 PRO A N 1
ATOM 1672 C CA . PRO A 1 209 ? -10.092 22.773 18.500 1.00 93.31 209 PRO A CA 1
ATOM 1673 C C . PRO A 1 209 ? -9.843 21.262 18.644 1.00 93.31 209 PRO A C 1
ATOM 1675 O O . PRO A 1 209 ? -10.018 20.701 19.723 1.00 93.31 209 PRO A O 1
ATOM 1678 N N . VAL A 1 210 ? -9.456 20.616 17.541 1.00 92.50 210 VAL A N 1
ATOM 1679 C CA . VAL A 1 210 ? -8.962 19.236 17.473 1.00 92.50 210 VAL A CA 1
ATOM 1680 C C . VAL A 1 210 ? -7.711 19.231 16.605 1.00 92.50 210 VAL A C 1
ATOM 1682 O O . VAL A 1 210 ? -7.742 19.686 15.464 1.00 92.50 210 VAL A O 1
ATOM 1685 N N . LEU A 1 211 ? -6.606 18.712 17.137 1.00 91.69 211 LEU A N 1
ATOM 1686 C CA . LEU A 1 211 ? -5.348 18.635 16.398 1.00 91.69 211 LEU A CA 1
ATOM 1687 C C . LEU A 1 211 ? -5.241 17.311 15.625 1.00 91.69 211 LEU A C 1
ATOM 1689 O O . LEU A 1 211 ? -5.627 16.267 16.158 1.00 91.69 211 LEU A O 1
ATOM 1693 N N . PRO A 1 212 ? -4.630 17.298 14.423 1.00 90.81 212 PRO A N 1
ATOM 1694 C CA . PRO A 1 212 ? -4.384 16.059 13.682 1.00 90.81 212 PRO A CA 1
ATOM 1695 C C . PRO A 1 212 ? -3.631 14.997 14.498 1.00 90.81 212 PRO A C 1
ATOM 1697 O O . PRO A 1 212 ? -3.960 13.815 14.440 1.00 90.81 212 PRO A O 1
ATOM 1700 N N . SER A 1 213 ? -2.677 15.414 15.338 1.00 88.94 213 SER A N 1
ATOM 1701 C CA . SER A 1 213 ? -1.907 14.515 16.211 1.00 88.94 213 SER A CA 1
ATOM 1702 C C . SER A 1 213 ? -2.755 13.801 17.271 1.00 88.94 213 SER A C 1
ATOM 1704 O O . SER A 1 213 ? -2.348 12.751 17.773 1.00 88.94 213 SER A O 1
ATOM 1706 N N . TRP A 1 214 ? -3.935 14.331 17.605 1.00 90.00 214 TRP A N 1
ATOM 1707 C CA . TRP A 1 214 ? -4.860 13.698 18.546 1.00 90.00 214 TRP A CA 1
ATOM 1708 C C . TRP A 1 214 ? -5.602 12.533 17.901 1.00 90.00 214 TRP A C 1
ATOM 1710 O O . TRP A 1 214 ? -5.871 11.548 18.574 1.00 90.00 214 TRP A O 1
ATOM 1720 N N . VAL A 1 215 ? -5.836 12.570 16.586 1.00 86.12 215 VAL A N 1
ATOM 1721 C CA . VAL A 1 215 ? -6.523 11.510 15.826 1.00 86.12 215 VAL A CA 1
ATOM 1722 C C . VAL A 1 215 ? -5.642 10.261 15.625 1.00 86.12 215 VAL A C 1
ATOM 1724 O O . VAL A 1 215 ? -6.117 9.187 15.264 1.00 86.12 215 VAL A O 1
ATOM 1727 N N . GLY A 1 216 ? -4.361 10.323 15.983 1.00 75.88 216 GLY A N 1
ATOM 1728 C CA . GLY A 1 216 ? -3.491 9.152 16.040 1.00 75.88 216 GLY A CA 1
ATOM 1729 C C . GLY A 1 216 ? -2.068 9.455 15.622 1.00 75.88 216 GLY A C 1
ATOM 1730 O O . GLY A 1 216 ? -1.776 10.467 14.993 1.00 75.88 216 GLY A O 1
ATOM 1731 N N . LYS A 1 217 ? -1.172 8.538 15.981 1.00 72.31 217 LYS A N 1
ATOM 1732 C CA . LYS A 1 217 ? 0.155 8.469 15.376 1.00 72.31 217 LYS A CA 1
ATOM 1733 C C . LYS A 1 217 ? 0.077 7.551 14.168 1.00 72.31 217 LYS A C 1
ATOM 1735 O O . LYS A 1 217 ? -0.665 6.568 14.196 1.00 72.31 217 LYS A O 1
ATOM 1740 N N . GLU A 1 218 ? 0.870 7.842 13.146 1.00 67.69 218 GLU A N 1
ATOM 1741 C CA . GLU A 1 218 ? 1.042 6.912 12.037 1.00 67.69 218 GLU A CA 1
ATOM 1742 C C . GLU A 1 218 ? 1.584 5.581 12.582 1.00 67.69 218 GLU A C 1
ATOM 1744 O O . GLU A 1 218 ? 2.603 5.571 13.288 1.00 67.69 218 GLU A O 1
ATOM 1749 N N . PRO A 1 219 ? 0.895 4.455 12.331 1.00 71.00 219 PRO A N 1
ATOM 1750 C CA . PRO A 1 219 ? 1.395 3.171 12.776 1.00 71.00 219 PRO A CA 1
ATOM 1751 C C . PRO A 1 219 ? 2.692 2.862 12.028 1.00 71.00 219 PRO A C 1
ATOM 1753 O O . PRO A 1 219 ? 2.824 3.133 10.837 1.00 71.00 219 PRO A O 1
ATOM 1756 N N . ARG A 1 220 ? 3.672 2.281 12.725 1.00 71.19 220 ARG A N 1
ATOM 1757 C CA . ARG A 1 220 ? 4.910 1.841 12.074 1.00 71.19 220 ARG A CA 1
ATOM 1758 C C . ARG A 1 220 ? 4.616 0.601 11.239 1.00 71.19 220 ARG A C 1
ATOM 1760 O O . ARG A 1 220 ? 4.015 -0.347 11.742 1.00 71.19 220 ARG A O 1
ATOM 1767 N N . ASN A 1 221 ? 5.097 0.563 10.000 1.00 73.62 221 ASN A N 1
ATOM 1768 C CA . ASN A 1 221 ? 5.076 -0.668 9.218 1.00 73.62 221 ASN A CA 1
ATOM 1769 C C . ASN A 1 221 ? 6.304 -1.530 9.542 1.00 73.62 221 ASN A C 1
ATOM 1771 O O . ASN A 1 221 ? 7.292 -1.509 8.811 1.00 73.62 221 ASN A O 1
ATOM 1775 N N . LEU A 1 222 ? 6.226 -2.288 10.639 1.00 71.75 222 LEU A N 1
ATOM 1776 C CA . LEU A 1 222 ? 7.305 -3.183 11.075 1.00 71.75 222 LEU A CA 1
ATOM 1777 C C . LEU A 1 222 ? 7.661 -4.225 10.011 1.00 71.75 222 LEU A C 1
ATOM 1779 O O . LEU A 1 222 ? 8.830 -4.519 9.821 1.00 71.75 222 LEU A O 1
ATOM 1783 N N . LEU A 1 223 ? 6.677 -4.724 9.258 1.00 73.12 223 LEU A N 1
ATOM 1784 C CA . LEU A 1 223 ? 6.925 -5.716 8.215 1.00 73.12 223 LEU A CA 1
ATOM 1785 C C . LEU A 1 223 ? 7.798 -5.160 7.086 1.00 73.12 223 LEU A C 1
ATOM 1787 O O . LEU A 1 223 ? 8.659 -5.867 6.574 1.00 73.12 223 LEU A O 1
ATOM 1791 N N . VAL A 1 224 ? 7.580 -3.908 6.682 1.00 70.25 224 VAL A N 1
ATOM 1792 C CA . VAL A 1 224 ? 8.398 -3.267 5.642 1.00 70.25 224 VAL A CA 1
ATOM 1793 C C . VAL A 1 224 ? 9.747 -2.845 6.188 1.00 70.25 224 VAL A C 1
ATOM 1795 O O . VAL A 1 224 ? 10.743 -3.056 5.508 1.00 70.25 224 VAL A O 1
ATOM 1798 N N . VAL A 1 225 ? 9.793 -2.311 7.410 1.00 73.62 225 VAL A N 1
ATOM 1799 C CA . VAL A 1 225 ? 11.056 -1.973 8.075 1.00 73.62 225 VAL A CA 1
ATOM 1800 C C . VAL A 1 225 ? 11.939 -3.220 8.165 1.00 73.62 225 VAL A C 1
ATOM 1802 O O . VAL A 1 225 ? 13.020 -3.226 7.582 1.00 73.62 225 VAL A O 1
ATOM 1805 N N . ASP A 1 226 ? 11.440 -4.311 8.744 1.00 70.00 226 ASP A N 1
ATOM 1806 C CA . ASP A 1 226 ? 12.199 -5.551 8.939 1.00 70.00 226 ASP A CA 1
ATOM 1807 C C . ASP A 1 226 ? 12.518 -6.262 7.618 1.00 70.00 226 ASP A C 1
ATOM 1809 O O . ASP A 1 226 ? 13.589 -6.847 7.469 1.00 70.00 226 ASP A O 1
ATOM 1813 N N . ALA A 1 227 ? 11.628 -6.184 6.621 1.00 59.44 227 ALA A N 1
ATOM 1814 C CA . ALA A 1 227 ? 11.903 -6.693 5.276 1.00 59.44 227 ALA A CA 1
ATOM 1815 C C . ALA A 1 227 ? 12.863 -5.810 4.467 1.00 59.44 227 ALA A C 1
ATOM 1817 O O . ALA A 1 227 ? 13.243 -6.188 3.358 1.00 59.44 227 ALA A O 1
ATOM 1818 N N . THR A 1 228 ? 13.291 -4.670 5.010 1.00 64.25 228 THR A N 1
ATOM 1819 C CA . THR A 1 228 ? 14.383 -3.850 4.466 1.00 64.25 228 THR A CA 1
ATOM 1820 C C . THR A 1 228 ? 15.628 -3.831 5.361 1.00 64.25 228 THR A C 1
ATOM 1822 O O . THR A 1 228 ? 16.660 -3.314 4.936 1.00 64.25 228 THR A O 1
ATOM 1825 N N . ASP A 1 229 ? 15.568 -4.447 6.548 1.00 66.38 229 ASP A N 1
ATOM 1826 C CA . ASP A 1 229 ? 16.644 -4.471 7.543 1.00 66.38 229 ASP A CA 1
ATOM 1827 C C . ASP A 1 229 ? 17.646 -5.630 7.296 1.00 66.38 229 ASP A C 1
ATOM 1829 O O . ASP A 1 229 ? 17.240 -6.754 6.966 1.00 66.38 229 ASP A O 1
ATOM 1833 N N . PRO A 1 230 ? 18.973 -5.431 7.430 1.00 57.06 230 PRO A N 1
ATOM 1834 C CA . PRO A 1 230 ? 19.984 -6.435 7.087 1.00 57.06 230 PRO A CA 1
ATOM 1835 C C . PRO A 1 230 ? 19.929 -7.820 7.754 1.00 57.06 230 PRO A C 1
ATOM 1837 O O . PRO A 1 230 ? 20.317 -8.786 7.090 1.00 57.06 230 PRO A O 1
ATOM 1840 N N . PRO A 1 231 ? 19.494 -7.989 9.020 1.00 63.28 231 PRO A N 1
ATOM 1841 C CA . PRO A 1 231 ? 19.567 -9.286 9.695 1.00 63.28 231 PRO A CA 1
ATOM 1842 C C . PRO A 1 231 ? 18.667 -10.350 9.061 1.00 63.28 231 PRO A C 1
ATOM 1844 O O . PRO A 1 231 ? 18.994 -11.537 9.099 1.00 63.28 231 PRO A O 1
ATOM 1847 N N . ARG A 1 232 ? 17.540 -9.932 8.470 1.00 59.47 232 ARG A N 1
ATOM 1848 C CA . ARG A 1 232 ? 16.506 -10.827 7.923 1.00 59.47 232 ARG A CA 1
ATOM 1849 C C . ARG A 1 232 ? 16.417 -10.806 6.400 1.00 59.47 232 ARG A C 1
ATOM 1851 O O . ARG A 1 232 ? 15.745 -11.653 5.818 1.00 59.47 232 ARG A O 1
ATOM 1858 N N . THR A 1 233 ? 17.097 -9.870 5.741 1.00 58.91 233 THR A N 1
ATOM 1859 C CA . THR A 1 233 ? 16.914 -9.628 4.309 1.00 58.91 233 THR A CA 1
ATOM 1860 C C . THR A 1 233 ? 18.131 -10.044 3.498 1.00 58.91 233 THR A C 1
ATOM 1862 O O . THR A 1 233 ? 19.284 -9.822 3.870 1.00 58.91 233 THR A O 1
ATOM 1865 N N . LYS A 1 234 ? 17.879 -10.603 2.310 1.00 57.84 234 LYS A N 1
ATOM 1866 C CA . LYS A 1 234 ? 18.923 -10.736 1.283 1.00 57.84 234 LYS A CA 1
ATOM 1867 C C . LYS A 1 234 ? 19.323 -9.368 0.703 1.00 57.84 234 LYS A C 1
ATOM 1869 O O . LYS A 1 234 ? 20.402 -9.248 0.128 1.00 57.84 234 LYS A O 1
ATOM 1874 N N . ILE A 1 235 ? 18.489 -8.339 0.901 1.00 52.84 235 ILE A N 1
ATOM 1875 C CA . ILE A 1 235 ? 18.687 -6.966 0.417 1.00 52.84 235 ILE A CA 1
ATOM 1876 C C . ILE A 1 235 ? 20.029 -6.404 0.888 1.00 52.84 235 ILE A C 1
ATOM 1878 O O . ILE A 1 235 ? 20.839 -6.002 0.055 1.00 52.84 235 ILE A O 1
ATOM 1882 N N . ALA A 1 236 ? 20.322 -6.438 2.188 1.00 48.75 236 ALA A N 1
ATOM 1883 C CA . ALA A 1 236 ? 21.562 -5.853 2.697 1.00 48.75 236 ALA A CA 1
ATOM 1884 C C . ALA A 1 236 ? 22.820 -6.663 2.359 1.00 4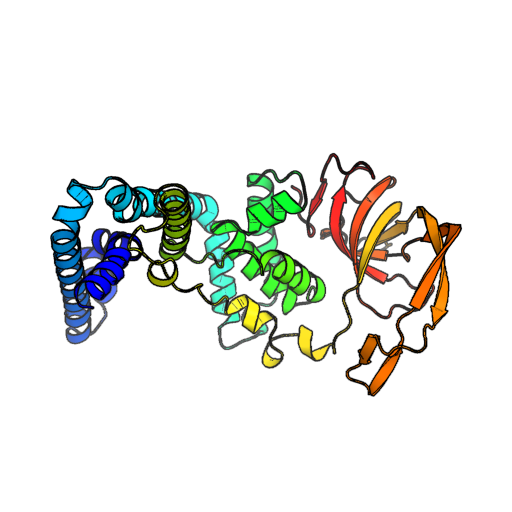8.75 236 ALA A C 1
ATOM 1886 O O . ALA A 1 236 ? 23.887 -6.090 2.155 1.00 48.75 236 ALA A O 1
ATOM 1887 N N . ARG A 1 237 ? 22.699 -7.994 2.255 1.00 50.97 237 ARG A N 1
ATOM 1888 C CA . ARG A 1 237 ? 23.826 -8.875 1.901 1.00 50.97 237 ARG A CA 1
ATOM 1889 C C . ARG A 1 237 ? 24.291 -8.696 0.458 1.00 50.97 237 ARG A C 1
ATOM 1891 O O . ARG A 1 237 ? 25.444 -8.979 0.161 1.00 50.97 237 ARG A O 1
ATOM 1898 N N . SER A 1 238 ? 23.412 -8.223 -0.424 1.00 51.16 238 SER A N 1
ATOM 1899 C CA . SER A 1 238 ? 23.755 -7.957 -1.822 1.00 51.16 238 SER A CA 1
ATOM 1900 C C . SER A 1 238 ? 24.553 -6.667 -2.039 1.00 51.16 238 SER A C 1
ATOM 1902 O O . SER A 1 238 ? 25.003 -6.450 -3.153 1.00 51.16 238 SER A O 1
ATOM 1904 N N . GLY A 1 239 ? 24.764 -5.827 -1.017 1.00 46.31 239 GLY A N 1
ATOM 1905 C CA . GLY A 1 239 ? 25.588 -4.623 -1.142 1.00 46.31 239 GLY A CA 1
ATOM 1906 C C . GLY A 1 239 ? 25.078 -3.661 -2.216 1.00 46.31 239 GLY A C 1
ATOM 1907 O O . GLY A 1 239 ? 25.714 -3.505 -3.246 1.00 46.31 239 GLY A O 1
ATOM 1908 N N . THR A 1 240 ? 23.935 -3.002 -1.990 1.00 47.28 240 THR A N 1
ATOM 1909 C CA . THR A 1 240 ? 23.492 -1.829 -2.782 1.00 47.28 240 THR A CA 1
ATOM 1910 C C . THR A 1 240 ? 23.706 -1.944 -4.301 1.00 47.28 240 THR A C 1
ATOM 1912 O O . THR A 1 240 ? 24.166 -0.999 -4.943 1.00 47.28 240 THR A O 1
ATOM 1915 N N . TYR A 1 241 ? 23.352 -3.072 -4.923 1.00 53.38 241 TYR A N 1
ATOM 1916 C CA . TYR A 1 241 ? 23.167 -3.064 -6.371 1.00 53.38 241 TYR A CA 1
ATOM 1917 C C . TYR A 1 241 ? 21.929 -2.218 -6.654 1.00 53.38 241 TYR A C 1
ATOM 1919 O O . TYR A 1 241 ? 20.797 -2.676 -6.501 1.00 53.38 241 TYR A O 1
ATOM 1927 N N . LEU A 1 242 ? 22.162 -0.947 -6.992 1.00 56.53 242 LEU A N 1
ATOM 1928 C CA . LEU A 1 242 ? 21.136 0.004 -7.394 1.00 56.53 242 LEU A CA 1
ATOM 1929 C C . LEU A 1 242 ? 20.262 -0.655 -8.457 1.00 56.53 242 LEU A C 1
ATOM 1931 O O . LEU A 1 242 ? 20.702 -0.911 -9.579 1.00 56.53 242 LEU A O 1
ATOM 1935 N N . VAL A 1 243 ? 19.025 -0.950 -8.082 1.00 67.75 243 VAL A N 1
ATOM 1936 C CA . VAL A 1 243 ? 18.021 -1.448 -9.006 1.00 67.75 243 VAL A CA 1
ATOM 1937 C C . VAL A 1 243 ? 17.760 -0.326 -10.006 1.00 67.75 243 VAL A C 1
ATOM 1939 O O . VAL A 1 243 ? 17.221 0.722 -9.656 1.00 67.75 243 VAL A O 1
ATOM 1942 N N . GLY A 1 244 ? 18.205 -0.517 -11.246 1.00 81.75 244 GLY A N 1
ATOM 1943 C CA . GLY A 1 244 ? 17.979 0.458 -12.302 1.00 81.75 244 GLY A CA 1
ATOM 1944 C C . GLY A 1 244 ? 16.537 0.360 -12.779 1.00 81.75 244 GLY A C 1
ATOM 1945 O O . GLY A 1 244 ? 16.121 -0.695 -13.261 1.00 81.75 244 GLY A O 1
ATOM 1946 N N . GLU A 1 245 ? 15.772 1.449 -12.680 1.00 89.88 245 GLU A N 1
ATOM 1947 C CA . GLU A 1 245 ? 14.526 1.570 -13.438 1.00 89.88 245 GLU A CA 1
ATOM 1948 C C . GLU A 1 245 ? 14.861 1.891 -14.898 1.00 89.88 245 GLU A C 1
ATOM 1950 O O . GLU A 1 245 ? 15.626 2.804 -15.206 1.00 89.88 245 GLU A O 1
ATOM 1955 N N . THR A 1 246 ? 14.287 1.129 -15.823 1.00 93.12 246 THR A N 1
ATOM 1956 C CA . THR A 1 246 ? 14.404 1.356 -17.265 1.00 93.12 246 THR A CA 1
ATOM 1957 C C . THR A 1 246 ? 13.035 1.203 -17.918 1.00 93.12 246 THR A C 1
ATOM 1959 O O . THR A 1 246 ? 12.124 0.560 -17.397 1.00 93.12 246 THR A O 1
ATOM 1962 N N . GLN A 1 247 ? 12.863 1.817 -19.084 1.00 96.50 247 GLN A N 1
ATOM 1963 C CA . GLN A 1 247 ? 11.658 1.668 -19.886 1.00 96.50 247 GLN A CA 1
ATOM 1964 C C . GLN A 1 247 ? 11.988 1.565 -21.371 1.00 96.50 247 GLN A C 1
ATOM 1966 O O . GLN A 1 247 ? 13.020 2.057 -21.827 1.00 96.50 247 GLN A O 1
ATOM 1971 N N . GLY A 1 248 ? 11.091 0.953 -22.140 1.00 97.06 248 GLY A N 1
ATOM 1972 C CA . GLY A 1 248 ? 11.231 0.892 -23.589 1.00 97.06 248 GLY A CA 1
ATOM 1973 C C . GLY A 1 248 ? 10.050 0.251 -24.302 1.00 97.06 248 GLY A C 1
ATOM 1974 O O . GLY A 1 248 ? 9.150 -0.332 -23.693 1.00 97.06 248 GLY A O 1
ATOM 1975 N N . VAL A 1 249 ? 10.074 0.351 -25.631 1.00 98.19 249 VAL A N 1
ATOM 1976 C CA . VAL A 1 249 ? 9.135 -0.349 -26.512 1.00 98.19 249 VAL A CA 1
ATOM 1977 C C . VAL A 1 249 ? 9.766 -1.633 -27.016 1.00 98.19 249 VAL A C 1
ATOM 1979 O O . VAL A 1 249 ? 10.872 -1.625 -27.553 1.00 98.19 249 VAL A O 1
ATOM 1982 N N . VAL A 1 250 ? 9.035 -2.734 -26.903 1.00 98.31 250 VAL A N 1
ATOM 1983 C CA . VAL A 1 250 ? 9.486 -4.049 -27.353 1.00 98.31 250 VAL A CA 1
ATOM 1984 C C . VAL A 1 250 ? 9.618 -4.073 -28.875 1.00 98.31 250 VAL A C 1
ATOM 1986 O O . VAL A 1 250 ? 8.657 -3.814 -29.606 1.00 98.31 250 VAL A O 1
ATOM 1989 N N . LYS A 1 251 ? 10.810 -4.420 -29.359 1.00 98.25 251 LYS A N 1
ATOM 1990 C CA . LYS A 1 251 ? 11.076 -4.769 -30.759 1.00 98.25 251 LYS A CA 1
ATOM 1991 C C . LYS A 1 251 ? 10.722 -6.233 -31.005 1.00 98.25 251 LYS A C 1
ATOM 1993 O O . LYS A 1 251 ? 9.951 -6.522 -31.914 1.00 98.25 251 LYS A O 1
ATOM 1998 N N . ALA A 1 252 ? 11.253 -7.135 -30.182 1.00 97.75 252 ALA A N 1
ATOM 1999 C CA . ALA A 1 252 ? 11.018 -8.572 -30.271 1.00 97.75 252 ALA A CA 1
ATOM 2000 C C . ALA A 1 252 ? 10.947 -9.192 -28.872 1.00 97.75 252 ALA A C 1
ATOM 2002 O O . ALA A 1 252 ? 11.597 -8.713 -27.948 1.00 97.75 252 ALA A O 1
ATOM 2003 N N . ALA A 1 253 ? 10.170 -10.264 -28.729 1.00 96.88 253 ALA A N 1
ATOM 2004 C CA . ALA A 1 253 ? 10.091 -11.055 -27.508 1.00 96.88 253 ALA A CA 1
ATOM 2005 C C . ALA A 1 253 ? 10.138 -12.540 -27.888 1.00 96.88 253 ALA A C 1
ATOM 2007 O O . ALA A 1 253 ? 9.328 -12.993 -28.698 1.00 96.88 253 ALA A O 1
ATOM 2008 N N . LYS A 1 254 ? 11.103 -13.285 -27.347 1.00 95.56 254 LYS A N 1
ATOM 2009 C CA . LYS A 1 254 ? 11.333 -14.702 -27.655 1.00 95.56 254 LYS A CA 1
ATOM 2010 C C . LYS A 1 254 ? 11.393 -15.503 -26.362 1.00 95.56 254 LYS A C 1
ATOM 2012 O O . LYS A 1 254 ? 12.114 -15.135 -25.439 1.00 95.56 254 LYS A O 1
ATOM 2017 N N . LYS A 1 255 ? 10.642 -16.602 -26.287 1.00 93.25 255 LYS A N 1
ATOM 2018 C CA . LYS A 1 255 ? 10.768 -17.547 -25.170 1.00 93.25 255 LYS A CA 1
ATOM 2019 C C . LYS A 1 255 ? 12.104 -18.282 -25.282 1.00 93.25 255 LYS A C 1
ATOM 2021 O O . LYS A 1 255 ? 12.520 -18.618 -26.390 1.00 93.25 255 LYS A O 1
ATOM 2026 N N . THR A 1 256 ? 12.764 -18.525 -24.155 1.00 89.62 256 THR A N 1
ATOM 2027 C CA . THR A 1 256 ? 13.936 -19.411 -24.109 1.00 89.62 256 THR A CA 1
ATOM 2028 C C . THR A 1 256 ? 13.528 -20.858 -24.405 1.00 89.62 256 THR A C 1
ATOM 2030 O O . THR A 1 256 ? 12.344 -21.199 -24.344 1.00 89.62 256 THR A O 1
ATOM 2033 N N . ARG A 1 257 ? 14.503 -21.726 -24.719 1.00 81.25 257 ARG A N 1
ATOM 2034 C CA . ARG A 1 257 ? 14.263 -23.158 -24.992 1.00 81.25 257 ARG A CA 1
ATOM 2035 C C . ARG A 1 257 ? 13.549 -23.853 -23.826 1.00 81.25 257 ARG A C 1
ATOM 2037 O O . ARG A 1 257 ? 12.622 -24.622 -24.049 1.00 81.25 257 ARG A O 1
ATOM 2044 N N . GLU A 1 258 ? 13.927 -23.498 -22.603 1.00 76.75 258 GLU A N 1
ATOM 2045 C CA . GLU A 1 258 ? 13.327 -23.987 -21.355 1.00 76.75 258 GLU A CA 1
ATOM 2046 C C . GLU A 1 258 ? 11.960 -23.357 -21.043 1.00 76.75 258 GLU A C 1
ATOM 2048 O O . GLU A 1 258 ? 11.281 -23.784 -20.117 1.00 76.75 258 GLU A O 1
ATOM 2053 N N . LYS A 1 259 ? 11.533 -22.328 -21.794 1.00 76.56 259 LYS A N 1
ATOM 2054 C CA . LYS A 1 259 ? 10.282 -21.563 -21.598 1.00 76.56 259 LYS A CA 1
ATOM 2055 C C . LYS A 1 259 ? 10.123 -20.919 -20.212 1.00 76.56 259 LYS A C 1
ATOM 2057 O O . LYS A 1 259 ? 9.076 -20.336 -19.935 1.00 76.56 259 LYS A O 1
ATOM 2062 N N . THR A 1 260 ? 11.160 -20.959 -19.383 1.00 82.75 260 THR A N 1
ATOM 2063 C CA . THR A 1 260 ? 11.247 -20.322 -18.064 1.00 82.75 260 THR A CA 1
ATOM 2064 C C . THR A 1 260 ? 11.334 -18.804 -18.175 1.00 82.75 260 THR A C 1
ATOM 2066 O O . THR A 1 260 ? 10.829 -18.092 -17.307 1.00 82.75 260 THR A O 1
ATOM 2069 N N . ASN A 1 261 ? 11.895 -18.306 -19.281 1.00 88.94 261 ASN A N 1
ATOM 2070 C CA . ASN A 1 261 ? 12.179 -16.894 -19.490 1.00 88.94 261 ASN A CA 1
ATOM 2071 C C . ASN A 1 261 ? 11.679 -16.386 -20.852 1.00 88.94 261 ASN A C 1
ATOM 2073 O O . ASN A 1 261 ? 11.619 -17.114 -21.848 1.00 88.94 261 ASN A O 1
ATOM 2077 N N . LEU A 1 262 ? 11.351 -15.097 -20.896 1.00 95.12 262 LEU A N 1
ATOM 2078 C CA . LEU A 1 262 ? 11.059 -14.316 -22.091 1.00 95.12 262 LEU A CA 1
ATOM 2079 C C . LEU A 1 262 ? 12.185 -13.300 -22.297 1.00 95.12 262 LEU A C 1
ATOM 2081 O O . LEU A 1 262 ? 12.330 -12.371 -21.510 1.00 95.12 262 LEU A O 1
ATOM 2085 N N . VAL A 1 263 ? 12.973 -13.468 -23.357 1.00 95.88 263 VAL A N 1
ATOM 2086 C CA . VAL A 1 263 ? 14.041 -12.535 -23.733 1.00 95.88 263 VAL A CA 1
ATOM 2087 C C . VAL A 1 263 ? 13.477 -11.472 -24.663 1.00 95.88 263 VAL A C 1
ATOM 2089 O O . VAL A 1 263 ? 12.833 -11.783 -25.668 1.00 95.88 263 VAL A O 1
ATOM 2092 N N . VAL A 1 264 ? 13.727 -10.215 -24.323 1.00 97.12 264 VAL A N 1
ATOM 2093 C CA . VAL A 1 264 ? 13.159 -9.034 -24.963 1.00 97.12 264 VAL A CA 1
ATOM 2094 C C . VAL A 1 264 ? 14.271 -8.166 -25.531 1.00 97.12 264 VAL A C 1
ATOM 2096 O O . VAL A 1 264 ? 15.218 -7.797 -24.837 1.00 97.12 264 VAL A O 1
ATOM 2099 N N . ASP A 1 265 ? 14.104 -7.816 -26.801 1.00 97.06 265 ASP A N 1
ATOM 2100 C CA . ASP A 1 265 ? 14.891 -6.810 -27.500 1.00 97.06 265 ASP A CA 1
ATOM 2101 C C . ASP A 1 265 ? 14.047 -5.536 -27.626 1.00 97.06 265 ASP A C 1
ATOM 2103 O O . ASP A 1 265 ? 12.852 -5.605 -27.940 1.00 97.06 265 ASP A O 1
ATOM 2107 N N . PHE A 1 266 ? 14.650 -4.367 -27.417 1.00 97.56 266 PHE A N 1
ATOM 2108 C CA . PHE A 1 266 ? 13.948 -3.083 -27.412 1.00 97.56 266 PHE A CA 1
ATOM 2109 C C . PHE A 1 266 ? 14.204 -2.273 -28.687 1.00 97.56 266 PHE A C 1
ATOM 2111 O O . PHE A 1 266 ? 15.201 -2.454 -29.388 1.00 97.56 266 PHE A O 1
ATOM 2118 N N . LYS A 1 267 ? 13.268 -1.382 -29.017 1.00 97.81 267 LYS A N 1
ATOM 2119 C CA . LYS A 1 267 ? 13.453 -0.377 -30.066 1.00 97.81 267 LYS A CA 1
ATOM 2120 C C . LYS A 1 267 ? 14.353 0.742 -29.547 1.00 97.81 267 LYS A C 1
ATOM 2122 O O . LYS A 1 267 ? 14.255 1.116 -28.381 1.00 97.81 267 LYS A O 1
ATOM 2127 N N . ALA A 1 268 ? 15.167 1.301 -30.438 1.00 97.06 268 ALA A N 1
ATOM 2128 C CA . ALA A 1 268 ? 15.881 2.538 -30.165 1.00 97.06 268 ALA A CA 1
ATOM 2129 C C . ALA A 1 268 ? 14.876 3.691 -30.037 1.00 97.06 268 ALA A C 1
ATOM 2131 O O . ALA A 1 268 ? 14.049 3.903 -30.927 1.00 97.06 268 ALA A O 1
ATOM 2132 N N . GLU A 1 269 ? 14.943 4.429 -28.935 1.00 94.12 269 GLU A N 1
ATOM 2133 C CA . GLU A 1 269 ? 14.223 5.682 -28.762 1.00 94.12 269 GLU A CA 1
ATOM 2134 C C . GLU A 1 269 ? 15.161 6.843 -29.057 1.00 94.12 269 GLU A C 1
ATOM 2136 O O . GLU A 1 269 ? 16.224 6.954 -28.451 1.00 94.12 269 GLU A O 1
ATOM 2141 N N . THR A 1 270 ? 14.763 7.714 -29.983 1.00 95.06 270 THR A N 1
ATOM 2142 C CA . THR A 1 270 ? 15.516 8.925 -30.309 1.00 95.06 270 THR A CA 1
ATOM 2143 C C . THR A 1 270 ? 14.777 10.161 -29.828 1.00 95.06 270 THR A C 1
ATOM 2145 O O . THR A 1 270 ? 13.577 10.280 -30.071 1.00 95.06 270 THR A O 1
ATOM 2148 N N . TRP A 1 271 ? 15.489 11.102 -29.217 1.00 93.81 271 TRP A N 1
ATOM 2149 C CA . TRP A 1 271 ? 14.950 12.405 -28.825 1.00 93.81 271 TRP A CA 1
ATOM 2150 C C . TRP A 1 271 ? 15.967 13.509 -29.097 1.00 93.81 271 TRP A C 1
ATOM 2152 O O . TRP A 1 271 ? 17.162 13.252 -29.256 1.00 93.81 271 TRP A O 1
ATOM 2162 N N . MET A 1 272 ? 15.488 14.746 -29.162 1.00 96.06 272 MET A N 1
ATOM 2163 C CA . MET A 1 272 ? 16.346 15.921 -29.242 1.00 96.06 272 MET A CA 1
ATOM 2164 C C . MET A 1 272 ? 16.629 16.395 -27.818 1.00 96.06 272 MET A C 1
ATOM 2166 O O . MET A 1 272 ? 15.708 16.760 -27.093 1.00 96.06 272 MET A O 1
ATOM 2170 N N . GLN A 1 273 ? 17.891 16.353 -27.400 1.00 94.81 273 GLN A N 1
ATOM 2171 C CA . GLN A 1 273 ? 18.323 16.873 -26.108 1.00 94.81 273 GLN A CA 1
ATOM 2172 C C . GLN A 1 273 ? 18.865 18.294 -26.306 1.00 94.81 273 GLN A C 1
ATOM 2174 O O . GLN A 1 273 ? 19.697 18.477 -27.202 1.00 94.81 273 GLN A O 1
ATOM 2179 N N . PRO A 1 274 ? 18.446 19.285 -25.500 1.00 94.94 274 PRO A N 1
ATOM 2180 C CA . PRO A 1 274 ? 19.077 20.595 -25.526 1.00 94.94 274 PRO A CA 1
ATOM 2181 C C . PRO A 1 274 ? 20.553 20.448 -25.165 1.00 94.94 274 PRO A C 1
ATOM 2183 O O . PRO A 1 274 ? 20.913 19.758 -24.208 1.00 94.94 274 PRO A O 1
ATOM 2186 N N . THR A 1 275 ? 21.413 21.071 -25.955 1.00 96.06 275 THR A N 1
ATOM 2187 C CA . THR A 1 275 ? 22.827 21.219 -25.643 1.00 96.06 275 THR A CA 1
ATOM 2188 C C . THR A 1 275 ? 23.059 22.618 -25.114 1.00 96.06 275 THR A C 1
ATOM 2190 O O . THR A 1 275 ? 22.537 23.598 -25.648 1.00 96.06 275 THR A O 1
ATOM 2193 N N . SER A 1 276 ? 23.849 22.705 -24.055 1.00 95.56 276 SER A N 1
ATOM 2194 C CA . SER A 1 276 ? 24.345 23.958 -23.517 1.00 95.56 276 SER A CA 1
ATOM 2195 C C . SER A 1 276 ? 25.862 23.910 -23.453 1.00 95.56 276 SER A C 1
ATOM 2197 O O . SER A 1 276 ? 26.463 22.855 -23.246 1.00 95.56 276 SER A O 1
ATOM 2199 N N . THR A 1 277 ? 26.478 25.070 -23.636 1.00 95.06 277 THR A N 1
ATOM 2200 C CA . THR A 1 277 ? 27.890 25.267 -23.324 1.00 95.06 277 THR A CA 1
ATOM 2201 C C . THR A 1 277 ? 27.952 26.047 -22.027 1.00 95.06 277 THR A C 1
ATOM 2203 O O . THR A 1 277 ? 27.436 27.163 -21.937 1.00 95.06 277 THR A O 1
ATOM 2206 N N . CYS A 1 278 ? 28.554 25.433 -21.019 1.00 95.12 278 CYS A N 1
ATOM 2207 C CA . CYS A 1 278 ? 28.683 25.993 -19.686 1.00 95.12 278 CYS A CA 1
ATOM 2208 C C . CYS A 1 278 ? 30.104 26.511 -19.484 1.00 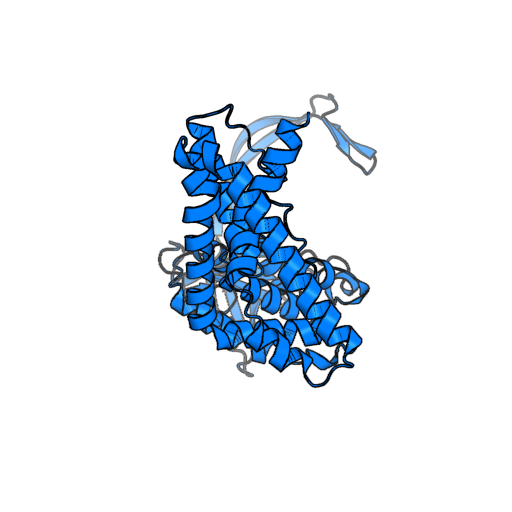95.12 278 CYS A C 1
ATOM 2210 O O . CYS A 1 278 ? 31.069 25.798 -19.754 1.00 95.12 278 CYS A O 1
ATOM 2212 N N . LYS A 1 279 ? 30.235 27.751 -19.009 1.00 94.94 279 LYS A N 1
ATOM 2213 C CA . LYS A 1 279 ? 31.502 28.297 -18.512 1.00 94.94 279 LYS A CA 1
ATOM 2214 C C . LYS A 1 279 ? 31.422 28.398 -16.992 1.00 94.94 279 LYS A C 1
ATOM 2216 O O . LYS A 1 279 ? 30.395 28.828 -16.470 1.00 94.94 279 LYS A O 1
ATOM 2221 N N . SER A 1 280 ? 32.475 27.982 -16.289 1.00 91.00 280 SER A N 1
ATOM 2222 C CA . SER A 1 280 ? 32.567 28.203 -14.839 1.00 91.00 280 SER A CA 1
ATOM 2223 C C . SER A 1 280 ? 32.554 29.703 -14.558 1.00 91.00 280 SER A C 1
ATOM 2225 O O . SER A 1 280 ? 33.200 30.461 -15.283 1.00 91.00 280 SER A O 1
ATOM 2227 N N . THR A 1 281 ? 31.824 30.134 -13.532 1.00 94.69 281 THR A N 1
ATOM 2228 C CA . THR A 1 281 ? 31.851 31.536 -13.088 1.00 94.69 281 THR A CA 1
ATOM 2229 C C . THR A 1 281 ? 32.963 31.805 -12.075 1.00 94.69 281 THR A C 1
ATOM 2231 O O . THR A 1 281 ? 33.195 32.956 -11.731 1.00 94.69 281 THR A O 1
ATOM 2234 N N . GLY A 1 282 ? 33.631 30.759 -11.573 1.00 93.06 282 GLY A N 1
ATOM 2235 C CA . GLY A 1 282 ? 34.588 30.858 -10.465 1.00 93.06 282 GLY A CA 1
ATOM 2236 C C . GLY A 1 282 ? 33.938 30.972 -9.080 1.00 93.06 282 GLY A C 1
ATOM 2237 O O . GLY A 1 282 ? 34.626 30.813 -8.076 1.00 93.06 282 GLY A O 1
ATOM 2238 N N . GLU A 1 283 ? 32.618 31.159 -8.994 1.00 96.19 283 GLU A N 1
ATOM 2239 C CA . GLU A 1 283 ? 31.888 31.146 -7.722 1.00 96.19 283 GLU A CA 1
ATOM 2240 C C . GLU A 1 283 ? 31.593 29.713 -7.274 1.00 96.19 283 GLU A C 1
ATOM 2242 O O . GLU A 1 283 ? 31.151 28.886 -8.070 1.00 96.19 283 GLU A O 1
ATOM 2247 N N . ILE A 1 284 ? 31.777 29.409 -5.990 1.00 96.44 284 ILE A N 1
ATOM 2248 C CA . ILE A 1 284 ? 31.451 28.092 -5.431 1.00 96.44 284 ILE A CA 1
ATOM 2249 C C . ILE A 1 284 ? 29.922 27.932 -5.377 1.00 96.44 284 ILE A C 1
ATOM 2251 O O . ILE A 1 284 ? 29.220 28.772 -4.819 1.00 96.44 284 ILE A O 1
ATOM 2255 N N . TYR A 1 285 ? 29.393 26.854 -5.964 1.00 95.25 285 TYR A N 1
ATOM 2256 C CA . TYR A 1 285 ? 27.979 26.477 -5.850 1.00 95.25 285 TYR A CA 1
ATOM 2257 C C . TYR A 1 285 ? 27.742 25.606 -4.618 1.00 95.25 285 TYR A C 1
ATOM 2259 O O . TYR A 1 285 ? 26.860 25.895 -3.814 1.00 95.25 285 TYR A O 1
ATOM 2267 N N . LYS A 1 286 ? 28.535 24.540 -4.470 1.00 95.75 286 LYS A N 1
ATOM 2268 C CA . LYS A 1 286 ? 28.543 23.682 -3.281 1.00 95.75 286 LYS A CA 1
ATOM 2269 C C . LYS A 1 286 ? 29.851 22.908 -3.182 1.00 95.75 286 LYS A C 1
ATOM 2271 O O . LYS A 1 286 ? 30.489 22.647 -4.197 1.00 95.75 286 LYS A O 1
ATOM 2276 N N . ILE A 1 287 ? 30.191 22.479 -1.976 1.00 95.25 287 ILE A N 1
ATOM 2277 C CA . ILE A 1 287 ? 31.233 21.479 -1.733 1.00 95.25 287 ILE A CA 1
ATOM 2278 C C . ILE A 1 287 ? 30.512 20.153 -1.474 1.00 95.25 287 ILE A C 1
ATOM 2280 O O . ILE A 1 287 ? 29.552 20.116 -0.700 1.00 95.25 287 ILE A O 1
ATOM 2284 N N . THR A 1 288 ? 30.878 19.087 -2.185 1.00 92.50 288 THR A N 1
ATOM 2285 C CA . THR A 1 288 ? 30.259 17.767 -1.993 1.00 92.50 288 THR A CA 1
ATOM 2286 C C . THR A 1 288 ? 30.682 17.158 -0.658 1.00 92.50 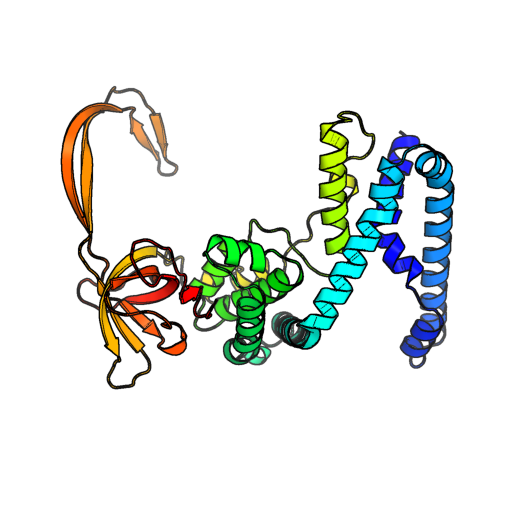288 THR A C 1
ATOM 2288 O O . THR A 1 288 ? 31.650 17.590 -0.034 1.00 92.50 288 THR A O 1
ATOM 2291 N N . SER A 1 289 ? 30.001 16.095 -0.229 1.00 83.56 289 SER A N 1
ATOM 2292 C CA . SER A 1 289 ? 30.406 15.320 0.950 1.00 83.56 289 SER A CA 1
ATOM 2293 C C . SER A 1 289 ? 31.791 14.670 0.814 1.00 83.56 289 SER A C 1
ATOM 2295 O O . SER A 1 289 ? 32.341 14.219 1.810 1.00 83.56 289 SER A O 1
ATOM 2297 N N . TYR A 1 290 ? 32.357 14.627 -0.398 1.00 91.38 290 TYR A N 1
ATOM 2298 C CA . TYR A 1 290 ? 33.703 14.116 -0.679 1.00 91.38 290 TYR A CA 1
ATOM 2299 C C . TYR A 1 290 ? 34.760 15.227 -0.769 1.00 91.38 290 TYR A C 1
ATOM 2301 O O . TYR A 1 290 ? 35.893 14.962 -1.154 1.00 91.38 290 TYR A O 1
ATOM 2309 N N . GLY A 1 291 ? 34.403 16.474 -0.445 1.00 91.94 291 GLY A N 1
ATOM 2310 C CA . GLY A 1 291 ? 35.319 17.615 -0.517 1.00 91.94 291 GLY A CA 1
ATOM 2311 C C . GLY A 1 291 ? 35.500 18.198 -1.923 1.00 91.94 291 GLY A C 1
ATOM 2312 O O . GLY A 1 291 ? 36.282 19.130 -2.094 1.00 91.94 291 GLY A O 1
ATOM 2313 N N . GLU A 1 292 ? 34.777 17.706 -2.936 1.00 95.44 292 GLU A N 1
ATOM 2314 C CA . GLU A 1 292 ? 34.853 18.269 -4.288 1.00 95.44 292 GLU A CA 1
ATOM 2315 C C . GLU A 1 292 ? 34.119 19.611 -4.352 1.00 95.44 292 GLU A C 1
ATOM 2317 O O . GLU A 1 292 ? 32.925 19.705 -4.050 1.00 95.44 292 GLU A O 1
ATOM 2322 N N . VAL A 1 293 ? 34.819 20.657 -4.787 1.00 94.69 293 VAL A N 1
ATOM 2323 C CA . VAL A 1 293 ? 34.231 21.983 -4.996 1.00 94.69 293 VAL A CA 1
ATOM 2324 C C . VAL A 1 293 ? 33.537 22.014 -6.357 1.00 94.69 293 VAL A C 1
ATOM 2326 O O . VAL A 1 293 ? 34.178 21.961 -7.405 1.00 94.69 293 VAL A O 1
ATOM 2329 N N . ILE A 1 294 ? 32.210 22.127 -6.354 1.00 93.19 294 ILE A N 1
ATOM 2330 C CA . ILE A 1 294 ? 31.409 22.338 -7.561 1.00 93.19 294 ILE A CA 1
ATOM 2331 C C . ILE A 1 294 ? 31.181 23.839 -7.711 1.00 93.19 294 ILE A C 1
ATOM 2333 O O . ILE A 1 294 ? 30.551 24.468 -6.860 1.00 93.19 294 ILE A O 1
ATOM 2337 N N . TYR A 1 295 ? 31.668 24.411 -8.809 1.00 95.88 295 TYR A N 1
ATOM 2338 C CA . TYR A 1 295 ? 31.484 25.824 -9.140 1.00 95.88 295 TYR A CA 1
ATOM 2339 C C . TYR A 1 295 ? 30.147 26.072 -9.842 1.00 95.88 295 TYR A C 1
ATOM 2341 O O . TYR A 1 295 ? 29.648 25.218 -10.583 1.00 95.88 295 TYR A O 1
ATOM 2349 N N . LYS A 1 296 ? 29.577 27.263 -9.644 1.00 95.12 296 LYS A N 1
ATOM 2350 C CA . LYS A 1 296 ? 28.452 27.750 -10.439 1.00 95.12 296 LYS A CA 1
ATOM 2351 C C . LYS A 1 296 ? 28.869 27.804 -11.906 1.00 95.12 296 LYS A C 1
ATOM 2353 O O . LYS A 1 296 ? 29.988 28.176 -12.265 1.00 95.12 296 LYS A O 1
ATOM 2358 N N . GLN A 1 297 ? 27.935 27.422 -12.763 1.00 96.31 297 GLN A N 1
ATOM 2359 C CA . GLN A 1 297 ? 28.127 27.406 -14.202 1.00 96.31 297 GLN A CA 1
ATOM 2360 C C . GLN A 1 297 ? 27.172 28.398 -14.854 1.00 96.31 297 GLN A C 1
ATOM 2362 O O . GLN A 1 297 ? 25.971 28.377 -14.591 1.00 96.31 297 GLN A O 1
ATOM 2367 N N . ASN A 1 298 ? 27.700 29.240 -15.738 1.00 95.44 298 ASN A N 1
ATOM 2368 C CA . ASN A 1 298 ? 26.898 30.043 -16.646 1.00 95.44 298 ASN A CA 1
ATOM 2369 C C . ASN A 1 298 ? 26.722 29.265 -17.956 1.00 95.44 298 ASN A C 1
ATOM 2371 O O . ASN A 1 298 ? 27.644 29.171 -18.773 1.00 95.44 298 ASN A O 1
ATOM 2375 N N . CYS A 1 299 ? 25.555 28.643 -18.112 1.00 95.94 299 CYS A N 1
ATOM 2376 C CA . CYS A 1 299 ? 25.225 27.791 -19.247 1.00 95.94 299 CYS A CA 1
ATOM 2377 C C . CYS A 1 299 ? 24.407 28.557 -20.285 1.00 95.94 299 CYS A C 1
ATOM 2379 O O . CYS A 1 299 ? 23.289 28.985 -20.011 1.00 95.94 299 CYS A O 1
ATOM 2381 N N . ARG A 1 300 ? 24.925 28.659 -21.513 1.00 96.06 300 ARG A N 1
ATOM 2382 C CA . ARG A 1 300 ? 24.172 29.184 -22.658 1.00 96.06 300 ARG A CA 1
ATOM 2383 C C . ARG A 1 300 ? 23.642 28.027 -23.495 1.00 96.06 300 ARG A C 1
ATOM 2385 O O . ARG A 1 300 ? 24.399 27.114 -23.820 1.00 96.06 300 ARG A O 1
ATOM 2392 N N . PHE A 1 301 ? 22.364 28.072 -23.866 1.00 96.12 301 PHE A N 1
ATOM 2393 C CA . PHE A 1 301 ? 21.792 27.145 -24.845 1.00 96.12 301 PHE A CA 1
ATOM 2394 C C . PHE A 1 301 ? 22.515 27.290 -26.193 1.00 96.12 301 PHE A C 1
ATOM 2396 O O . PHE A 1 301 ? 22.641 28.398 -26.713 1.00 96.12 301 PHE A O 1
ATOM 2403 N N . THR A 1 302 ? 23.004 26.180 -26.744 1.00 96.25 302 THR A N 1
ATOM 2404 C CA . THR A 1 302 ? 23.792 26.147 -27.987 1.00 96.25 302 THR A CA 1
ATOM 2405 C C . THR A 1 302 ? 23.146 25.346 -29.109 1.00 96.25 302 THR A C 1
ATOM 2407 O O . THR A 1 302 ? 23.660 25.346 -30.223 1.00 96.25 302 THR A O 1
ATOM 2410 N N . GLY A 1 303 ? 22.012 24.691 -28.853 1.00 96.69 303 GLY A N 1
ATOM 2411 C CA . GLY A 1 303 ? 21.251 23.984 -29.879 1.00 96.69 303 GLY A CA 1
ATOM 2412 C C . GLY A 1 303 ? 20.592 22.714 -29.360 1.00 96.69 303 GLY A C 1
ATOM 2413 O O . GLY A 1 303 ? 20.437 22.511 -28.159 1.00 96.69 303 GLY A O 1
ATOM 2414 N N . MET A 1 304 ? 20.198 21.844 -30.287 1.00 97.06 304 MET A N 1
ATOM 2415 C CA . MET A 1 304 ? 19.595 20.548 -29.984 1.00 97.06 304 MET A CA 1
ATOM 2416 C C . MET A 1 304 ? 20.445 19.436 -30.601 1.00 97.06 304 MET A C 1
ATOM 2418 O O . MET A 1 304 ? 20.761 19.481 -31.788 1.00 97.06 304 MET A O 1
ATOM 2422 N N . ARG A 1 305 ? 20.769 18.393 -29.831 1.00 96.50 305 ARG A N 1
ATOM 2423 C CA . ARG A 1 305 ? 21.473 17.201 -30.326 1.00 96.50 305 ARG A CA 1
ATOM 2424 C C . ARG A 1 305 ? 20.548 15.996 -30.304 1.00 96.50 305 ARG A C 1
ATOM 2426 O O . ARG A 1 305 ? 19.954 15.677 -29.275 1.00 96.50 305 ARG A O 1
ATOM 2433 N N . LYS A 1 306 ? 20.482 15.276 -31.426 1.00 97.00 306 LYS A N 1
ATOM 2434 C CA . LYS A 1 306 ? 19.795 13.985 -31.488 1.00 97.00 306 LYS A CA 1
ATOM 2435 C C . LYS A 1 306 ? 20.532 12.978 -30.604 1.00 97.00 306 LYS A C 1
ATOM 2437 O O . LYS A 1 306 ? 21.714 12.698 -30.810 1.00 97.00 306 LYS A O 1
ATOM 2442 N N . ARG A 1 307 ? 19.832 12.439 -29.615 1.00 96.56 307 ARG A N 1
ATOM 2443 C CA . ARG A 1 307 ? 20.266 11.320 -28.777 1.00 96.56 307 ARG A CA 1
ATOM 2444 C C . ARG A 1 307 ? 19.456 10.086 -29.133 1.00 96.56 307 ARG A C 1
ATOM 2446 O O . ARG A 1 307 ? 18.343 10.194 -29.644 1.00 96.56 307 ARG A O 1
ATOM 2453 N N . SER A 1 308 ? 20.040 8.924 -28.876 1.00 95.25 308 SER A N 1
ATOM 2454 C CA . SER A 1 308 ? 19.381 7.634 -29.017 1.00 95.25 308 SER A CA 1
ATOM 2455 C C . SER A 1 308 ? 19.701 6.783 -27.802 1.00 95.25 308 SER A C 1
ATOM 2457 O O . SER A 1 308 ? 20.844 6.769 -27.350 1.00 95.25 308 SER A O 1
ATOM 2459 N N . PHE A 1 309 ? 18.713 6.048 -27.314 1.00 93.94 309 PHE A N 1
ATOM 2460 C CA . PHE A 1 309 ? 18.882 5.045 -26.273 1.00 93.94 309 PHE A CA 1
ATOM 2461 C C . PHE A 1 309 ? 18.118 3.788 -26.656 1.00 93.94 309 PHE A C 1
ATOM 2463 O O . PHE A 1 309 ? 16.954 3.848 -27.047 1.00 93.94 309 PHE A O 1
ATOM 2470 N N . THR A 1 310 ? 18.780 2.648 -26.521 1.00 95.56 310 THR A N 1
ATOM 2471 C CA . THR A 1 310 ? 18.158 1.336 -26.655 1.00 95.56 310 THR A CA 1
ATOM 2472 C C . THR A 1 310 ? 18.411 0.609 -25.345 1.00 95.56 310 THR A C 1
ATOM 2474 O O . THR A 1 310 ? 19.580 0.377 -25.027 1.00 95.56 310 THR A O 1
ATOM 2477 N N . PRO A 1 311 ? 17.367 0.256 -24.576 1.00 93.94 311 PRO A N 1
ATOM 2478 C CA . PRO A 1 311 ? 17.547 -0.588 -23.407 1.00 93.94 311 PRO A CA 1
ATOM 2479 C C . PRO A 1 311 ? 18.299 -1.872 -23.766 1.00 93.94 311 PRO A C 1
ATOM 2481 O O . PRO A 1 311 ? 18.105 -2.436 -24.849 1.00 93.94 311 PRO A O 1
ATOM 2484 N N . ALA A 1 312 ? 19.152 -2.333 -22.851 1.00 92.81 312 ALA A N 1
ATOM 2485 C CA . ALA A 1 312 ? 19.858 -3.596 -23.014 1.00 92.81 312 ALA A CA 1
ATOM 2486 C C . ALA A 1 312 ? 18.865 -4.755 -23.182 1.00 92.81 312 ALA A C 1
ATOM 2488 O O . ALA A 1 312 ? 17.724 -4.695 -22.724 1.00 92.81 312 ALA A O 1
ATOM 2489 N N . ARG A 1 313 ? 19.316 -5.832 -23.823 1.00 94.38 313 ARG A N 1
ATOM 2490 C CA . ARG A 1 313 ? 18.538 -7.063 -23.948 1.00 94.38 313 ARG A CA 1
ATOM 2491 C C . ARG A 1 313 ? 18.177 -7.594 -22.559 1.00 94.38 313 ARG A C 1
ATOM 2493 O O . ARG A 1 313 ? 19.067 -7.769 -21.728 1.00 94.38 313 ARG A O 1
ATOM 2500 N N . THR A 1 314 ? 16.895 -7.864 -22.310 1.00 94.44 314 THR A N 1
ATOM 2501 C CA . THR A 1 314 ? 16.407 -8.225 -20.967 1.00 94.44 314 THR A CA 1
ATOM 2502 C C . THR A 1 314 ? 15.605 -9.521 -20.979 1.00 94.44 314 THR A C 1
ATOM 2504 O O . THR A 1 314 ? 14.697 -9.687 -21.787 1.00 94.44 314 THR A O 1
ATOM 2507 N N . GLY A 1 315 ? 15.942 -10.444 -20.085 1.00 94.12 315 GLY A N 1
ATOM 2508 C CA . GLY A 1 315 ? 15.182 -11.639 -19.758 1.00 94.12 315 GLY A CA 1
ATOM 2509 C C . GLY A 1 315 ? 14.206 -11.366 -18.617 1.00 94.12 315 GLY A C 1
ATOM 2510 O O . GLY A 1 315 ? 14.573 -10.787 -17.599 1.00 94.12 315 GLY A O 1
ATOM 2511 N N . PHE A 1 316 ? 12.966 -11.807 -18.787 1.00 93.56 316 PHE A N 1
ATOM 2512 C CA . PHE A 1 316 ? 11.919 -11.757 -17.773 1.00 93.56 316 PHE A CA 1
ATOM 2513 C C . PHE A 1 316 ? 11.455 -13.171 -17.452 1.00 93.56 316 PHE A C 1
ATOM 2515 O O . PHE A 1 316 ? 11.259 -13.965 -18.374 1.00 93.56 316 PHE A O 1
ATOM 2522 N N . VAL A 1 317 ? 11.193 -13.476 -16.182 1.00 91.12 317 VAL A N 1
ATOM 2523 C CA . VAL A 1 317 ? 10.579 -14.759 -15.817 1.00 91.12 317 VAL A CA 1
ATOM 2524 C C . VAL A 1 317 ? 9.208 -14.855 -16.489 1.00 91.12 317 VAL A C 1
ATOM 2526 O O . VAL A 1 317 ? 8.380 -13.949 -16.380 1.00 91.12 317 VAL A O 1
ATOM 2529 N N . ALA A 1 318 ? 8.936 -15.955 -17.193 1.00 91.12 318 ALA A N 1
ATOM 2530 C CA . ALA A 1 318 ? 7.750 -16.082 -18.041 1.00 91.12 318 ALA A CA 1
ATOM 2531 C C . ALA A 1 318 ? 6.440 -15.828 -17.272 1.00 91.12 318 ALA A C 1
ATOM 2533 O O . ALA A 1 318 ? 5.528 -15.187 -17.798 1.00 91.12 318 ALA A O 1
ATOM 2534 N N . LYS A 1 319 ? 6.374 -16.253 -16.001 1.00 88.62 319 LYS A N 1
ATOM 2535 C CA . LYS A 1 319 ? 5.209 -16.040 -15.130 1.00 88.62 319 LYS A CA 1
ATOM 2536 C C . LYS A 1 319 ? 4.934 -14.567 -14.824 1.00 88.62 319 LYS A C 1
ATOM 2538 O O . LYS A 1 319 ? 3.801 -14.230 -14.509 1.00 88.62 319 LYS A O 1
ATOM 2543 N N . THR A 1 320 ? 5.921 -13.677 -14.888 1.00 90.94 320 THR A N 1
ATOM 2544 C CA . THR A 1 320 ? 5.725 -12.234 -14.651 1.00 90.94 320 THR A CA 1
ATOM 2545 C C . THR A 1 320 ? 5.666 -11.432 -15.946 1.00 90.94 320 THR A C 1
ATOM 2547 O O . THR A 1 320 ? 5.251 -10.281 -15.923 1.00 90.94 320 THR A O 1
ATOM 2550 N N . ALA A 1 321 ? 5.972 -12.043 -17.092 1.00 94.50 321 ALA A N 1
ATOM 2551 C CA . ALA A 1 321 ? 6.076 -11.403 -18.403 1.00 94.50 321 ALA A CA 1
ATOM 2552 C C . ALA A 1 321 ? 4.751 -11.303 -19.197 1.00 94.50 321 ALA A C 1
ATOM 2554 O O . ALA A 1 321 ? 4.759 -11.169 -20.423 1.00 94.50 321 ALA A O 1
ATOM 2555 N N . MET A 1 322 ? 3.592 -11.388 -18.536 1.00 94.12 322 MET A N 1
ATOM 2556 C CA . MET A 1 322 ? 2.286 -11.327 -19.210 1.00 94.12 322 MET A CA 1
ATOM 2557 C C . MET A 1 322 ? 2.115 -10.017 -19.992 1.00 94.12 322 MET A C 1
ATOM 2559 O O . MET A 1 322 ? 2.534 -8.955 -19.536 1.00 94.12 322 MET A O 1
ATOM 2563 N N . GLY A 1 323 ? 1.512 -10.088 -21.181 1.00 95.81 323 GLY A N 1
ATOM 2564 C CA . GLY A 1 323 ? 1.261 -8.919 -22.035 1.00 95.81 323 GLY A CA 1
ATOM 2565 C C . GLY A 1 323 ? 2.480 -8.377 -22.795 1.00 95.81 323 GLY A C 1
ATOM 2566 O O . GLY A 1 323 ? 2.298 -7.572 -23.711 1.00 95.81 323 GLY A O 1
ATOM 2567 N N . ILE A 1 324 ? 3.698 -8.841 -22.486 1.00 97.56 324 ILE A N 1
ATOM 2568 C CA . ILE A 1 324 ? 4.925 -8.450 -23.191 1.00 97.56 324 ILE A CA 1
ATOM 2569 C C . ILE A 1 324 ? 4.941 -9.071 -24.592 1.00 97.56 324 ILE A C 1
ATOM 2571 O O . ILE A 1 324 ? 4.974 -10.291 -24.752 1.00 97.56 324 ILE A O 1
ATOM 2575 N N . ARG A 1 325 ? 4.927 -8.224 -25.624 1.00 97.31 325 ARG A N 1
ATOM 2576 C CA . ARG A 1 325 ? 4.920 -8.635 -27.037 1.00 97.31 325 ARG A CA 1
ATOM 2577 C C . ARG A 1 325 ? 5.452 -7.514 -27.933 1.00 97.31 325 ARG A C 1
ATOM 2579 O O . ARG A 1 325 ? 5.531 -6.380 -27.470 1.00 97.31 325 ARG A O 1
ATOM 2586 N N . PRO A 1 326 ? 5.788 -7.763 -29.212 1.00 98.31 326 PRO A N 1
ATOM 2587 C CA . PRO A 1 326 ? 6.207 -6.696 -30.119 1.00 98.31 326 PRO A CA 1
ATOM 2588 C C . PRO A 1 326 ? 5.276 -5.475 -30.063 1.00 98.31 326 PRO A C 1
ATOM 2590 O O . PRO A 1 326 ? 4.053 -5.611 -30.094 1.00 98.31 326 PRO A O 1
ATOM 2593 N N . ASN A 1 327 ? 5.876 -4.286 -29.978 1.00 98.06 327 ASN A N 1
ATOM 2594 C CA . ASN A 1 327 ? 5.236 -2.974 -29.825 1.00 98.06 327 ASN A CA 1
ATOM 2595 C C . ASN A 1 327 ? 4.609 -2.646 -28.455 1.00 98.06 327 ASN A C 1
ATOM 2597 O O . ASN A 1 327 ? 4.132 -1.517 -28.296 1.00 98.06 327 ASN A O 1
ATOM 2601 N N . SER A 1 328 ? 4.634 -3.542 -27.461 1.00 98.44 328 SER A N 1
ATOM 2602 C CA . SER A 1 328 ? 4.236 -3.181 -26.092 1.00 98.44 328 SER A CA 1
ATOM 2603 C C . SER A 1 328 ? 5.238 -2.204 -25.472 1.00 98.44 328 SER A C 1
ATOM 2605 O O . SER A 1 328 ? 6.433 -2.268 -25.763 1.00 98.44 328 SER A O 1
ATOM 2607 N N . PHE A 1 329 ? 4.764 -1.310 -24.607 1.00 98.38 329 PHE A N 1
ATOM 2608 C CA . PHE A 1 329 ? 5.632 -0.500 -23.749 1.00 98.38 329 PHE A CA 1
ATOM 2609 C C . PHE A 1 329 ? 5.804 -1.202 -22.410 1.00 98.38 329 PHE A C 1
ATOM 2611 O O . PHE A 1 329 ? 4.826 -1.724 -21.877 1.00 98.38 329 PHE A O 1
ATOM 2618 N N . ILE A 1 330 ? 7.015 -1.182 -21.865 1.00 97.94 330 ILE A N 1
ATOM 2619 C CA . ILE A 1 330 ? 7.325 -1.758 -20.558 1.00 97.94 330 ILE A CA 1
ATOM 2620 C C . ILE A 1 330 ? 8.152 -0.752 -19.767 1.00 97.94 330 ILE A C 1
ATOM 2622 O O . ILE A 1 330 ? 9.128 -0.224 -20.300 1.00 97.94 330 ILE A O 1
ATOM 2626 N N . ARG A 1 331 ? 7.796 -0.543 -18.499 1.00 96.88 331 ARG A N 1
ATOM 2627 C CA . ARG A 1 331 ? 8.714 -0.039 -17.471 1.00 96.88 331 ARG A CA 1
ATOM 2628 C C . ARG A 1 331 ? 9.059 -1.198 -16.547 1.00 96.88 331 ARG A C 1
ATOM 2630 O O . ARG A 1 331 ? 8.178 -1.970 -16.164 1.00 96.88 331 ARG A O 1
ATOM 2637 N N . PHE A 1 332 ? 10.337 -1.367 -16.254 1.00 95.06 332 PHE A N 1
ATOM 2638 C CA . PHE A 1 332 ? 10.852 -2.514 -15.526 1.00 95.06 332 PHE A CA 1
ATOM 2639 C C . PHE A 1 332 ? 12.060 -2.132 -14.688 1.00 95.06 332 PHE A C 1
ATOM 2641 O O . PHE A 1 332 ? 12.761 -1.162 -14.970 1.00 95.06 332 PHE A O 1
ATOM 2648 N N . VAL A 1 333 ? 12.299 -2.948 -13.675 1.00 91.50 333 VAL A N 1
ATOM 2649 C CA . VAL A 1 333 ? 13.511 -2.902 -12.873 1.00 91.50 333 VAL A CA 1
ATOM 2650 C C . VAL A 1 333 ? 14.472 -3.977 -13.338 1.00 91.50 333 VAL A C 1
ATOM 2652 O O . VAL A 1 333 ? 14.034 -5.035 -13.789 1.00 91.50 333 VAL A O 1
ATOM 2655 N N . HIS A 1 334 ? 15.770 -3.719 -13.257 1.00 88.00 334 HIS A N 1
ATOM 2656 C CA . HIS A 1 334 ? 16.789 -4.716 -13.559 1.00 88.00 334 HIS A CA 1
ATOM 2657 C C . HIS A 1 334 ? 17.891 -4.703 -12.505 1.00 88.00 334 HIS A C 1
ATOM 2659 O O . HIS A 1 334 ? 18.172 -3.674 -11.885 1.00 88.00 334 HIS A O 1
ATOM 2665 N N . GLU A 1 335 ? 18.545 -5.846 -12.341 1.00 77.12 335 GLU A N 1
ATOM 2666 C CA . GLU A 1 335 ? 19.745 -5.943 -11.516 1.00 77.12 335 GLU A CA 1
ATOM 2667 C C . GLU A 1 335 ? 20.886 -5.142 -12.163 1.00 77.12 335 GLU A C 1
ATOM 2669 O O . GLU A 1 335 ? 21.000 -5.049 -13.397 1.00 77.12 335 GLU A O 1
ATOM 2674 N N . ALA A 1 336 ? 21.710 -4.495 -11.341 1.00 72.50 336 ALA A N 1
ATOM 2675 C CA . ALA A 1 336 ? 22.907 -3.818 -11.823 1.00 72.50 336 ALA A CA 1
ATOM 2676 C C . ALA A 1 336 ? 23.969 -4.840 -12.267 1.00 72.50 336 ALA A C 1
ATOM 2678 O O . ALA A 1 336 ? 23.969 -5.989 -11.841 1.00 72.50 336 ALA A O 1
ATOM 2679 N N . GLY A 1 337 ? 24.905 -4.409 -13.115 1.00 68.31 337 GLY A N 1
ATOM 2680 C CA . GLY A 1 337 ? 26.168 -5.134 -13.300 1.00 68.31 337 GLY A CA 1
ATOM 2681 C C . GLY A 1 337 ? 26.233 -6.182 -14.413 1.00 68.31 337 GLY A C 1
ATOM 2682 O O . GLY A 1 337 ? 27.307 -6.726 -14.634 1.00 68.31 337 GLY A O 1
ATOM 2683 N N . ALA A 1 338 ? 25.167 -6.434 -15.178 1.00 69.81 338 ALA A N 1
ATOM 2684 C CA . ALA A 1 338 ? 25.290 -7.316 -16.342 1.00 69.81 338 ALA A CA 1
ATOM 2685 C C . ALA A 1 338 ? 26.233 -6.695 -17.407 1.00 69.81 338 ALA A C 1
ATOM 2687 O O . ALA A 1 338 ? 25.939 -5.580 -17.886 1.00 69.81 338 ALA A O 1
ATOM 2688 N N . PRO A 1 339 ? 27.328 -7.394 -17.788 1.00 77.25 339 PRO A N 1
ATOM 2689 C CA . PRO A 1 339 ? 28.286 -6.935 -18.787 1.00 77.25 339 PRO A CA 1
ATOM 2690 C C . PRO A 1 339 ? 27.620 -6.558 -20.118 1.00 77.25 339 PRO A C 1
ATOM 2692 O O . PRO A 1 339 ? 26.579 -7.126 -20.477 1.00 77.25 339 PRO A O 1
ATOM 2695 N N . PRO A 1 340 ? 28.209 -5.628 -20.892 1.00 76.44 340 PRO A N 1
ATOM 2696 C CA . PRO A 1 340 ? 27.753 -5.340 -22.247 1.00 76.44 340 PRO A CA 1
ATOM 2697 C C . PRO A 1 340 ? 27.622 -6.625 -23.078 1.00 76.44 340 PRO A C 1
ATOM 2699 O O . PRO A 1 340 ? 28.508 -7.473 -23.072 1.00 76.44 340 PRO A O 1
ATOM 2702 N N . GLY A 1 341 ? 26.502 -6.780 -23.786 1.00 80.75 341 GLY A N 1
ATOM 2703 C CA . GLY A 1 341 ? 26.234 -7.952 -24.628 1.00 80.75 341 GLY A CA 1
ATOM 2704 C C . GLY A 1 341 ? 25.579 -9.144 -23.919 1.00 80.75 341 GLY A C 1
ATOM 2705 O O . GLY A 1 341 ? 25.061 -10.025 -24.605 1.00 80.75 341 GLY A O 1
ATOM 2706 N N . GLN A 1 342 ? 25.511 -9.163 -22.583 1.00 85.62 342 GLN A N 1
ATOM 2707 C CA . GLN A 1 342 ? 24.780 -10.198 -21.847 1.00 85.62 342 GLN A CA 1
ATOM 2708 C C . GLN A 1 342 ? 23.299 -9.844 -21.656 1.00 85.62 342 GLN A C 1
ATOM 2710 O O . GLN A 1 342 ? 22.904 -8.675 -21.632 1.00 85.62 342 GLN A O 1
ATOM 2715 N N . VAL A 1 343 ? 22.462 -10.878 -21.524 1.00 87.31 343 VAL A N 1
ATOM 2716 C CA . VAL A 1 343 ? 21.045 -10.718 -21.174 1.00 87.31 343 VAL A CA 1
ATOM 2717 C C . VAL A 1 343 ? 20.959 -10.274 -19.719 1.00 87.31 343 VAL A C 1
ATOM 2719 O O . VAL A 1 343 ? 21.425 -10.978 -18.829 1.00 87.31 343 VAL A O 1
ATOM 2722 N N . ARG A 1 344 ? 20.340 -9.119 -19.472 1.00 89.06 344 ARG A N 1
ATOM 2723 C CA . ARG A 1 344 ? 20.032 -8.665 -18.110 1.00 89.06 344 ARG A CA 1
ATOM 2724 C C . ARG A 1 344 ? 18.776 -9.351 -17.611 1.00 89.06 344 ARG A C 1
ATOM 2726 O O . ARG A 1 344 ? 17.836 -9.473 -18.387 1.00 89.06 344 ARG A O 1
ATOM 2733 N N . TYR A 1 345 ? 18.699 -9.712 -16.339 1.00 89.19 345 TYR A N 1
ATOM 2734 C CA . TYR A 1 345 ? 17.420 -10.103 -15.755 1.00 89.19 345 TYR A CA 1
ATOM 2735 C C . TYR A 1 345 ? 16.675 -8.871 -15.261 1.00 89.19 345 TYR A C 1
ATOM 2737 O O . TYR A 1 345 ? 17.253 -7.964 -14.658 1.00 89.19 345 TYR A O 1
ATOM 2745 N N . GLY A 1 346 ? 15.389 -8.817 -15.585 1.00 90.69 346 GLY A N 1
ATOM 2746 C CA . GLY A 1 346 ? 14.521 -7.732 -15.180 1.00 90.69 346 GLY A CA 1
ATOM 2747 C C . GLY A 1 346 ? 13.154 -8.223 -14.748 1.00 90.69 346 GLY A C 1
ATOM 2748 O O . GLY A 1 346 ? 12.750 -9.360 -15.005 1.00 90.69 346 GLY A O 1
ATOM 2749 N N . TRP A 1 347 ? 12.418 -7.319 -14.117 1.00 91.69 347 TRP A N 1
ATOM 2750 C CA . TRP A 1 347 ? 11.061 -7.550 -13.658 1.00 91.69 347 TRP A CA 1
ATOM 2751 C C . TRP A 1 347 ? 10.142 -6.417 -14.098 1.00 91.69 347 TRP A C 1
ATOM 2753 O O . TRP A 1 347 ? 10.447 -5.247 -13.849 1.00 91.69 347 TRP A O 1
ATOM 2763 N N . PRO A 1 348 ? 9.011 -6.730 -14.750 1.00 94.75 348 PRO A N 1
ATOM 2764 C CA . PRO A 1 348 ? 8.124 -5.697 -15.247 1.00 94.75 348 PRO A CA 1
ATOM 2765 C C . PRO A 1 348 ? 7.396 -5.024 -14.085 1.00 94.75 348 PRO A C 1
ATOM 2767 O O . PRO A 1 348 ? 6.743 -5.691 -13.287 1.00 94.75 348 PRO A O 1
ATOM 2770 N N . MET A 1 349 ? 7.472 -3.696 -14.029 1.00 95.06 349 MET A N 1
ATOM 2771 C CA . MET A 1 349 ? 6.657 -2.876 -13.132 1.00 95.06 349 MET A CA 1
ATOM 2772 C C . MET A 1 349 ? 5.304 -2.586 -13.772 1.00 95.06 349 MET A C 1
ATOM 2774 O O . MET A 1 349 ? 4.278 -2.745 -13.129 1.00 95.06 349 MET A O 1
ATOM 2778 N N . GLU A 1 350 ? 5.289 -2.211 -15.053 1.00 97.06 350 GLU A N 1
ATOM 2779 C CA . GLU A 1 350 ? 4.069 -1.998 -15.838 1.00 97.06 350 GLU A CA 1
ATOM 2780 C C . GLU A 1 350 ? 4.301 -2.360 -17.309 1.00 97.06 350 GLU A C 1
ATOM 2782 O O . GLU A 1 350 ? 5.350 -2.062 -17.886 1.00 97.06 350 GLU A O 1
ATOM 2787 N N . VAL A 1 351 ? 3.299 -2.978 -17.935 1.00 98.25 351 VAL A N 1
ATOM 2788 C CA . VAL A 1 351 ? 3.279 -3.294 -19.367 1.00 98.25 351 VAL A CA 1
ATOM 2789 C C . VAL A 1 351 ? 1.998 -2.756 -19.974 1.00 98.25 351 VAL A C 1
ATOM 2791 O O . VAL A 1 351 ? 0.900 -3.154 -19.580 1.00 98.25 351 VAL A O 1
ATOM 2794 N N . TYR A 1 352 ? 2.125 -1.919 -20.998 1.00 98.56 352 TYR A N 1
ATOM 2795 C CA . TYR A 1 352 ? 0.994 -1.462 -21.798 1.00 98.56 352 TYR A CA 1
ATOM 2796 C C . TYR A 1 352 ? 1.025 -2.086 -23.179 1.00 98.56 352 TYR A C 1
ATOM 2798 O O . TYR A 1 352 ? 2.083 -2.259 -23.786 1.00 98.56 352 TYR A O 1
ATOM 2806 N N . LYS A 1 353 ? -0.169 -2.291 -23.741 1.00 98.06 353 LYS A N 1
ATOM 2807 C CA . LYS A 1 353 ? -0.357 -2.812 -25.102 1.00 98.06 353 LYS A CA 1
ATOM 2808 C C . LYS A 1 353 ? 0.464 -2.054 -26.156 1.00 98.06 353 LYS A C 1
ATOM 2810 O O . LYS A 1 353 ? 0.864 -2.657 -27.144 1.00 98.06 353 LYS A O 1
ATOM 2815 N N . THR A 1 354 ? 0.680 -0.746 -25.965 1.00 97.94 354 THR A N 1
ATOM 2816 C CA . THR A 1 354 ? 1.433 0.131 -26.882 1.00 97.94 354 THR A CA 1
ATOM 2817 C C . THR A 1 354 ? 2.148 1.265 -26.133 1.00 97.94 354 THR A C 1
ATOM 2819 O O . THR A 1 354 ? 1.791 1.572 -24.994 1.00 97.94 354 THR A O 1
ATOM 2822 N N . LYS A 1 355 ? 3.064 1.979 -26.812 1.00 96.88 355 LYS A N 1
ATOM 2823 C CA . LYS A 1 355 ? 3.712 3.218 -26.316 1.00 96.88 355 LYS A CA 1
ATOM 2824 C C . LYS A 1 355 ? 2.736 4.332 -25.915 1.00 96.88 355 LYS A C 1
ATOM 2826 O O . LYS A 1 355 ? 3.091 5.173 -25.103 1.00 96.88 355 LYS A O 1
ATOM 2831 N N . LYS A 1 356 ? 1.494 4.321 -26.417 1.00 97.19 356 LYS A N 1
ATOM 2832 C CA . LYS A 1 356 ? 0.466 5.312 -26.045 1.00 97.19 356 LYS A CA 1
ATOM 2833 C C . LYS A 1 356 ? -0.065 5.136 -24.612 1.00 97.19 356 LYS A C 1
ATOM 2835 O O . LYS A 1 356 ? -0.903 5.926 -24.203 1.00 97.19 356 LYS A O 1
ATOM 2840 N N . LYS A 1 357 ? 0.344 4.079 -23.893 1.00 97.12 357 LYS A N 1
ATOM 2841 C CA . LYS A 1 357 ? -0.036 3.779 -22.498 1.00 97.12 357 LYS A CA 1
ATOM 2842 C C . LYS A 1 357 ? -1.552 3.810 -22.205 1.00 97.12 357 LYS A C 1
ATOM 2844 O O . LYS A 1 357 ? -1.971 4.119 -21.102 1.00 97.12 357 LYS A O 1
ATOM 2849 N N . LYS A 1 358 ? -2.393 3.454 -23.189 1.00 97.31 358 LYS A N 1
ATOM 2850 C CA . LYS A 1 358 ? -3.867 3.467 -23.047 1.00 97.31 358 LYS A CA 1
ATOM 2851 C C . LYS A 1 358 ? -4.467 2.221 -22.387 1.00 97.31 358 LYS A C 1
ATOM 2853 O O . LYS A 1 358 ? -5.567 2.285 -21.861 1.00 97.31 358 LYS A O 1
ATOM 2858 N N . VAL A 1 359 ? -3.795 1.074 -22.494 1.00 97.75 359 VAL A N 1
ATOM 2859 C CA . VAL A 1 359 ? -4.299 -0.219 -22.002 1.00 97.75 359 VAL A CA 1
ATOM 2860 C C . VAL A 1 359 ? -3.184 -0.899 -21.226 1.00 97.75 359 VAL A C 1
ATOM 2862 O O . VAL A 1 359 ? -2.236 -1.394 -21.846 1.00 97.75 359 VAL A O 1
ATOM 2865 N N . LEU A 1 360 ? -3.287 -0.874 -19.897 1.00 98.00 360 LEU A N 1
ATOM 2866 C CA . LEU A 1 360 ? -2.422 -1.626 -18.996 1.00 98.00 360 LEU A CA 1
ATOM 2867 C C . LEU A 1 360 ? -2.764 -3.115 -19.118 1.00 98.00 360 LEU A C 1
ATOM 2869 O O . LEU A 1 360 ? -3.927 -3.500 -19.116 1.00 98.00 360 LEU A O 1
ATOM 2873 N N . THR A 1 361 ? -1.745 -3.947 -19.290 1.00 97.69 361 THR A N 1
ATOM 2874 C CA . THR A 1 361 ? -1.887 -5.400 -19.490 1.00 97.69 361 THR A CA 1
ATOM 2875 C C . THR A 1 361 ? -1.211 -6.213 -18.395 1.00 97.69 361 THR A C 1
ATOM 2877 O O . THR A 1 361 ? -1.510 -7.394 -18.238 1.00 97.69 361 THR A O 1
ATOM 2880 N N . ASN A 1 362 ? -0.298 -5.588 -17.652 1.00 97.25 362 ASN A N 1
ATOM 2881 C CA . ASN A 1 362 ? 0.424 -6.201 -16.551 1.00 97.25 362 ASN A CA 1
ATOM 2882 C C . ASN A 1 362 ? 0.967 -5.109 -15.621 1.00 97.25 362 ASN A C 1
ATOM 2884 O O . ASN A 1 362 ? 1.453 -4.087 -16.110 1.00 97.25 362 ASN A O 1
ATOM 2888 N N . VAL A 1 363 ? 0.899 -5.338 -14.314 1.00 96.62 363 VAL A N 1
ATOM 2889 C CA . VAL A 1 363 ? 1.557 -4.543 -13.275 1.00 96.62 363 VAL A CA 1
ATOM 2890 C C . VAL A 1 363 ? 2.205 -5.483 -12.257 1.00 96.62 363 VAL A C 1
ATOM 2892 O O . VAL A 1 363 ? 1.535 -6.364 -11.733 1.00 96.62 363 VAL A O 1
ATOM 2895 N N . PHE A 1 364 ? 3.516 -5.369 -12.030 1.00 93.19 364 PHE A N 1
ATOM 2896 C CA . PHE A 1 364 ? 4.298 -6.262 -11.149 1.00 93.19 364 PHE A CA 1
ATOM 2897 C C . PHE A 1 364 ? 4.131 -7.780 -11.394 1.00 93.19 364 PHE A C 1
ATOM 2899 O O . PHE A 1 364 ? 4.341 -8.601 -10.503 1.00 93.19 364 PHE A O 1
ATOM 2906 N N . GLY A 1 365 ? 3.776 -8.194 -12.612 1.00 92.69 365 GLY A N 1
ATOM 2907 C CA . GLY A 1 365 ? 3.477 -9.592 -12.923 1.00 92.69 365 GLY A CA 1
ATOM 2908 C C . GLY A 1 365 ? 2.039 -10.013 -12.615 1.00 92.69 365 GLY A C 1
ATOM 2909 O O . GLY A 1 365 ? 1.779 -11.215 -12.568 1.00 92.69 365 GLY A O 1
ATOM 2910 N N . PHE A 1 366 ? 1.118 -9.062 -12.440 1.00 95.69 366 PHE A N 1
ATOM 2911 C CA . PHE A 1 366 ? -0.316 -9.281 -12.259 1.00 95.69 366 PHE A CA 1
ATOM 2912 C C . PHE A 1 366 ? -1.122 -8.730 -13.431 1.00 95.69 366 PHE A C 1
ATOM 2914 O O . PHE A 1 366 ? -0.820 -7.657 -13.949 1.00 95.69 366 PHE A O 1
ATOM 2921 N N . THR A 1 367 ? -2.172 -9.441 -13.840 1.00 95.94 367 THR A N 1
ATOM 2922 C CA . THR A 1 367 ? -3.139 -8.937 -14.829 1.00 95.94 367 THR A CA 1
ATOM 2923 C C . THR A 1 367 ? -4.136 -7.983 -14.155 1.00 95.94 367 THR A C 1
ATOM 2925 O O . THR A 1 367 ? -4.788 -8.438 -13.212 1.00 95.94 367 THR A O 1
ATOM 2928 N N . PRO A 1 368 ? -4.249 -6.718 -14.605 1.00 91.38 368 PRO A N 1
ATOM 2929 C CA . PRO A 1 368 ? -5.211 -5.737 -14.097 1.00 91.38 368 PRO A CA 1
ATOM 2930 C C . PRO A 1 368 ? -6.684 -6.080 -14.322 1.00 91.38 368 PRO A C 1
ATOM 2932 O O . PRO A 1 368 ? -6.973 -6.843 -15.276 1.00 91.38 368 PRO A O 1
#

Foldseek 3Di:
DVVLVLQLVLLCLLLCVVVLVPDDLVVLCVVCVPPPPVVNVVSVVVSVVSNVSSVVSCVVCVVVVVVDVLSVCLRPVLSVVLLVVQVVVCVVLVQLLVLLVCLVCQLPDPDPVSCVVSQVSNVVSLQVQQVVQVQFALVSLLVSCLDQSNVSSLLSNLLSCCADPNNLLSLVSCVSNVPGQNHDHSSSSRLVSSLVSVVVCCVPVVPDSDDNVSSHDRDDPPSSVVSCDPVRGPNVVVPPQPWDKDKFFFAFWDQDPVSQKIKTWGDKDKDWDWDWDWDFPPAFPDQDPVRRTDGDIDIDTDGIDIDIDTDAIEIEGNLLCWLDGHQKMFIWIWGPDDDPPDHTYIGTQWIGNHPVSRGTQHHRSHGD

Radius of gyration: 26.7 Å; chains: 1; bounding box: 61×56×70 Å

Sequence (368 aa):
PKDEYTKNEWTAIGRCGNDVRLLDVAKIDEETKQLPDALRIAAREQVAYARLFYAHLEQSAKPTVDKDPDYKRLLYDVPQAAWKKWEADAKKYQKELDAALKFEDQFFGPSTKAYEGCYEALRPHVQRYVK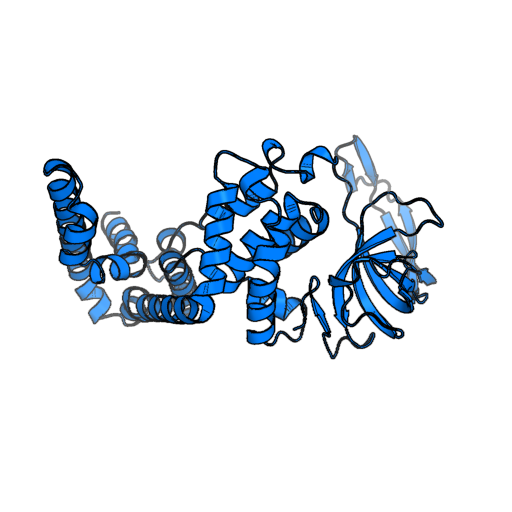ASKVKSFQGFVDAMSEPIGYVLASSFGSCMAVTDGWAVGAVLLNQIKGSRVWRGPRVAVGFAMLEELNRILEDRTRFPVLPSWVGKEPRNLLVVDATDPPRTKIARSGTYLVGETQGVVKAAKKTREKTNLVVDFKAETWMQPTSTCKSTGEIYKITSYGEVIYKQNCRFTGMRKRSFTPARTGFVAKTAMGIRPNSFIRFVHEAGAPPGQVRYGWPMEVYKTKKKKVLTNVFGFTP

pLDDT: mean 90.23, std 10.54, range [46.31, 98.56]